Protein AF-V5H846-F1 (afdb_monomer_lite)

pLDDT: mean 73.78, std 20.47, range [33.62, 94.44]

Structure (mmCIF, N/CA/C/O backbone):
data_AF-V5H846-F1
#
_entry.id   AF-V5H846-F1
#
loop_
_atom_site.group_PDB
_atom_site.id
_atom_site.type_symbol
_atom_site.label_atom_id
_atom_site.label_alt_id
_atom_site.label_comp_id
_atom_site.label_asym_id
_atom_site.label_entity_id
_atom_site.label_seq_id
_atom_site.pdbx_PDB_ins_code
_atom_site.Cartn_x
_atom_site.Cartn_y
_atom_site.Cartn_z
_atom_site.occupancy
_atom_site.B_iso_or_equiv
_atom_site.auth_seq_id
_atom_site.auth_comp_id
_atom_site.auth_asym_id
_atom_site.auth_atom_id
_atom_site.pdbx_PDB_model_num
ATOM 1 N N . MET A 1 1 ? -0.314 26.819 39.425 1.00 40.81 1 MET A N 1
ATOM 2 C CA . MET A 1 1 ? -0.366 27.589 38.158 1.00 40.81 1 MET A CA 1
ATOM 3 C C . MET A 1 1 ? 0.729 26.997 37.285 1.00 40.81 1 MET A C 1
ATOM 5 O O . MET A 1 1 ? 1.862 27.081 37.713 1.00 40.81 1 MET A O 1
ATOM 9 N N . LEU A 1 2 ? 0.541 26.235 36.210 1.00 33.81 2 LEU A N 1
ATOM 10 C CA . LEU A 1 2 ? -0.411 26.096 35.093 1.00 33.81 2 LEU A CA 1
ATOM 11 C C . LEU A 1 2 ? -0.558 24.563 34.840 1.00 33.81 2 LEU A C 1
ATOM 13 O O . LEU A 1 2 ? 0.385 23.844 35.134 1.00 33.81 2 LEU A O 1
ATOM 17 N N . THR A 1 3 ? -1.622 23.918 34.354 1.00 35.66 3 THR A N 1
ATOM 18 C CA . THR A 1 3 ? -2.741 24.289 33.479 1.00 35.66 3 THR A CA 1
ATOM 19 C C . THR A 1 3 ? -3.848 23.233 33.669 1.00 35.66 3 THR A C 1
ATOM 21 O O . THR A 1 3 ? -3.786 22.129 33.134 1.00 35.66 3 THR A O 1
ATOM 24 N N . HIS A 1 4 ? -4.897 23.579 34.414 1.00 44.62 4 HIS A N 1
ATOM 25 C CA . HIS A 1 4 ? -6.220 22.972 34.268 1.00 44.62 4 HIS A CA 1
ATOM 26 C C . HIS A 1 4 ? -6.956 23.777 33.193 1.00 44.62 4 HIS A C 1
ATOM 28 O O . HIS A 1 4 ? -7.561 24.788 33.519 1.00 44.62 4 HIS A O 1
ATOM 34 N N . CYS A 1 5 ? -6.894 23.363 31.925 1.00 45.72 5 CYS A N 1
ATOM 35 C CA . CYS A 1 5 ? -7.795 23.872 30.885 1.00 45.72 5 CYS A CA 1
ATOM 36 C C . CYS A 1 5 ? -8.051 22.788 29.821 1.00 45.72 5 CYS A C 1
ATOM 38 O O . CYS A 1 5 ? -7.181 22.478 29.016 1.00 45.72 5 CYS A O 1
ATOM 40 N N . CYS A 1 6 ? -9.288 22.272 29.819 1.00 42.25 6 CYS A N 1
ATOM 41 C CA . CYS A 1 6 ? -9.947 21.391 28.835 1.00 42.25 6 CYS A CA 1
ATOM 42 C C . CYS A 1 6 ? -9.756 19.854 28.922 1.00 42.25 6 CYS A C 1
ATOM 44 O O . CYS A 1 6 ? -9.167 19.257 28.022 1.00 42.25 6 CYS A O 1
ATOM 46 N N . PRO A 1 7 ? -10.423 19.152 29.865 1.00 47.50 7 PRO A N 1
ATOM 47 C CA . PRO A 1 7 ? -10.574 17.693 29.802 1.00 47.50 7 PRO A CA 1
ATOM 48 C C . PRO A 1 7 ? -11.701 17.203 28.863 1.00 47.50 7 PRO A C 1
ATOM 50 O O . PRO A 1 7 ? -11.921 15.999 28.766 1.00 47.50 7 PRO A O 1
ATOM 53 N N . GLY A 1 8 ? -12.422 18.099 28.170 1.00 45.09 8 GLY A N 1
ATOM 54 C CA . GLY A 1 8 ? -13.684 17.750 27.494 1.00 45.09 8 GLY A CA 1
ATOM 55 C C . GLY A 1 8 ? -13.794 18.012 25.987 1.00 45.09 8 GLY A C 1
ATOM 56 O O . GLY A 1 8 ? -14.746 17.528 25.387 1.00 45.09 8 GLY A O 1
ATOM 57 N N . ARG A 1 9 ? -12.870 18.754 25.352 1.00 41.72 9 ARG A N 1
ATOM 58 C CA . ARG A 1 9 ? -13.034 19.168 23.935 1.00 41.72 9 ARG A CA 1
ATOM 59 C C . ARG A 1 9 ? -11.918 18.779 22.962 1.00 41.72 9 ARG A C 1
ATOM 61 O O . ARG A 1 9 ? -12.182 18.738 21.769 1.00 41.72 9 ARG A O 1
ATOM 68 N N . CYS A 1 10 ? -10.735 18.396 23.448 1.00 43.34 10 CYS A N 1
ATOM 69 C CA . CYS A 1 10 ? -9.621 17.948 22.593 1.00 43.34 10 CYS A CA 1
ATOM 70 C C . CYS A 1 10 ? -9.186 16.502 22.860 1.00 43.34 10 CYS A C 1
ATOM 72 O O . CYS A 1 10 ? -8.134 16.069 22.399 1.00 43.34 10 CYS A O 1
ATOM 74 N N . LYS A 1 11 ? -9.987 15.717 23.590 1.00 45.03 11 LYS A N 1
ATOM 75 C CA . LYS A 1 11 ? -9.758 14.275 23.694 1.00 45.03 11 LYS A CA 1
ATOM 76 C C . LYS A 1 11 ? -10.458 13.622 22.508 1.00 45.03 11 LYS A C 1
ATOM 78 O O . LYS A 1 11 ? -11.582 13.139 22.633 1.00 45.03 11 LYS A O 1
ATOM 83 N N . MET A 1 12 ? -9.819 13.649 21.335 1.00 51.28 12 MET A N 1
ATOM 84 C CA . MET A 1 12 ? -10.207 12.745 20.254 1.00 51.28 12 MET A CA 1
ATOM 85 C C . MET A 1 12 ? -10.105 11.336 20.832 1.00 51.28 12 MET A C 1
ATOM 87 O O . MET A 1 12 ? -9.017 10.804 21.047 1.00 51.28 12 MET A O 1
ATOM 91 N N . THR A 1 13 ? -11.246 10.759 21.202 1.00 67.31 13 THR A N 1
ATOM 92 C CA . THR A 1 13 ? -11.259 9.385 21.688 1.00 67.31 13 THR A CA 1
ATOM 93 C C . THR A 1 13 ? -10.717 8.500 20.567 1.00 67.31 13 THR A C 1
ATOM 95 O O . THR A 1 13 ? -10.986 8.753 19.391 1.00 67.31 13 THR A O 1
ATOM 98 N N . VAL A 1 14 ? -9.962 7.453 20.910 1.00 68.00 14 VAL A N 1
ATOM 99 C CA . VAL A 1 14 ? -9.397 6.481 19.947 1.00 68.00 14 VAL A CA 1
ATOM 100 C C . VAL A 1 14 ? -10.471 5.968 18.969 1.00 68.00 14 VAL A C 1
ATOM 102 O O . VAL A 1 14 ? -10.200 5.671 17.808 1.00 68.00 14 VAL A O 1
ATOM 105 N N . ARG A 1 15 ? -11.731 5.957 19.412 1.00 73.50 15 ARG A N 1
ATOM 106 C CA . ARG A 1 15 ? -12.922 5.659 18.614 1.00 73.50 15 ARG A CA 1
ATOM 107 C C . ARG A 1 15 ? -13.239 6.694 17.526 1.00 73.50 15 ARG A C 1
ATOM 109 O O . ARG A 1 15 ? -13.568 6.313 16.410 1.00 73.50 15 ARG A O 1
ATOM 116 N N . THR A 1 16 ? -13.166 7.989 17.822 1.00 78.06 16 THR A N 1
ATOM 117 C CA . THR A 1 16 ? -13.359 9.045 16.813 1.00 78.06 16 THR A CA 1
ATOM 118 C C . THR A 1 16 ? -12.192 9.059 15.828 1.00 78.06 16 THR A C 1
ATOM 120 O O . THR A 1 16 ? -12.417 9.109 14.622 1.00 78.06 16 THR A O 1
ATOM 123 N N . GLY A 1 17 ? -10.960 8.927 16.334 1.00 78.44 17 GLY A N 1
ATOM 124 C CA . GLY A 1 17 ? -9.755 8.870 15.503 1.00 78.44 17 GLY A CA 1
ATOM 125 C C . GLY A 1 17 ? -9.771 7.694 14.525 1.00 78.44 17 GLY A C 1
ATOM 126 O O . GLY A 1 17 ? -9.545 7.888 13.337 1.00 78.44 17 GLY A O 1
ATOM 127 N N . SER A 1 18 ? -10.130 6.492 14.988 1.00 79.75 18 SER A N 1
ATOM 128 C CA . SER A 1 18 ? -10.222 5.297 14.132 1.00 79.75 18 SER A CA 1
ATOM 129 C C . SER A 1 18 ? -11.298 5.396 13.049 1.00 79.75 18 SER A C 1
ATOM 131 O O . SER A 1 18 ? -11.072 4.914 11.943 1.00 79.75 18 SER A O 1
ATOM 133 N N . ARG A 1 19 ? -12.435 6.057 13.310 1.00 84.88 19 ARG A N 1
ATOM 134 C CA . ARG A 1 19 ? -13.466 6.309 12.285 1.00 84.88 19 ARG A CA 1
ATOM 135 C C . ARG A 1 19 ? -12.954 7.216 11.170 1.00 84.88 19 ARG A C 1
ATOM 137 O O . ARG A 1 19 ? -13.107 6.877 10.002 1.00 84.88 19 ARG A O 1
ATOM 144 N N . VAL A 1 20 ? -12.314 8.331 11.527 1.00 87.25 20 VAL A N 1
ATOM 145 C CA . VAL A 1 20 ? -11.734 9.264 10.547 1.00 87.25 20 VAL A CA 1
ATOM 146 C C . VAL A 1 20 ? -10.619 8.582 9.753 1.00 87.25 20 VAL A C 1
ATOM 148 O O . VAL A 1 20 ? -10.629 8.625 8.525 1.00 87.25 20 VAL A O 1
ATOM 151 N N . LEU A 1 21 ? -9.712 7.872 10.436 1.00 85.06 21 LEU A N 1
ATOM 152 C CA . LEU A 1 21 ? -8.646 7.098 9.794 1.00 85.06 21 LEU A CA 1
ATOM 153 C C . LEU A 1 21 ? -9.198 6.046 8.825 1.00 85.06 21 LEU A C 1
ATOM 155 O O . LEU A 1 21 ? -8.626 5.837 7.761 1.00 85.06 21 LEU A O 1
ATOM 159 N N . SER A 1 22 ? -10.303 5.390 9.172 1.00 87.06 22 SER A N 1
ATOM 160 C CA . SER A 1 22 ? -10.930 4.373 8.329 1.00 87.06 22 SER A CA 1
ATOM 161 C C . SER A 1 22 ? -11.481 4.948 7.021 1.00 87.06 22 SER A C 1
ATOM 163 O O . SER A 1 22 ? -11.252 4.390 5.944 1.00 87.06 22 SER A O 1
ATOM 165 N N . VAL A 1 23 ? -12.137 6.108 7.093 1.00 90.06 23 VAL A N 1
ATOM 166 C CA . VAL A 1 23 ? -12.636 6.817 5.906 1.00 90.06 23 VAL A CA 1
ATOM 167 C C . VAL A 1 23 ? -11.473 7.305 5.042 1.00 90.06 23 VAL A C 1
ATOM 169 O O . VAL A 1 23 ? -11.451 7.020 3.846 1.00 90.06 23 VAL A O 1
ATOM 172 N N . LEU A 1 24 ? -10.469 7.954 5.643 1.00 88.12 24 LEU A N 1
ATOM 173 C CA . LEU A 1 24 ? -9.275 8.425 4.929 1.00 88.12 24 LEU A CA 1
ATOM 174 C C . LEU A 1 24 ? -8.550 7.280 4.219 1.00 88.12 24 LEU A C 1
ATOM 176 O O . LEU A 1 24 ? -8.219 7.386 3.043 1.00 88.12 24 LEU A O 1
ATOM 180 N N . ASN A 1 25 ? -8.359 6.156 4.908 1.00 87.81 25 ASN A N 1
ATOM 181 C CA . ASN A 1 25 ? -7.726 4.979 4.332 1.00 87.81 25 ASN A CA 1
ATOM 182 C C . ASN A 1 25 ? -8.519 4.431 3.133 1.00 87.81 25 ASN A C 1
ATOM 184 O O . ASN A 1 25 ? -7.925 4.047 2.132 1.00 87.81 25 ASN A O 1
ATOM 188 N N . THR A 1 26 ? -9.852 4.445 3.197 1.00 89.62 26 THR A N 1
ATOM 189 C CA . THR A 1 26 ? -10.702 4.010 2.078 1.00 89.62 26 THR A CA 1
ATOM 190 C C . THR A 1 26 ? -10.547 4.919 0.862 1.00 89.62 26 THR A C 1
ATOM 192 O O . THR A 1 26 ? -10.398 4.417 -0.248 1.00 89.62 26 THR A O 1
ATOM 195 N N . ILE A 1 27 ? -10.510 6.240 1.066 1.00 91.88 27 ILE A N 1
ATOM 196 C CA . ILE A 1 27 ? -10.273 7.215 -0.011 1.00 91.88 27 ILE A CA 1
ATOM 197 C C . ILE A 1 27 ? -8.922 6.951 -0.684 1.00 91.88 27 ILE A C 1
ATOM 199 O O . ILE A 1 27 ? -8.846 6.936 -1.911 1.00 91.88 27 ILE A O 1
ATOM 203 N N . VAL A 1 28 ? -7.877 6.678 0.103 1.00 89.94 28 VAL A N 1
ATOM 204 C CA . VAL A 1 28 ? -6.547 6.338 -0.425 1.00 89.94 28 VAL A CA 1
ATOM 205 C C . VAL A 1 28 ? -6.599 5.072 -1.286 1.00 89.94 28 VAL A C 1
ATOM 207 O O . VAL A 1 28 ? -6.113 5.095 -2.412 1.00 89.94 28 VAL A O 1
ATOM 210 N N . TYR A 1 29 ? -7.235 3.991 -0.820 1.00 90.62 29 TYR A N 1
ATOM 211 C CA . TYR A 1 29 ? -7.354 2.751 -1.602 1.00 90.62 29 TYR A CA 1
ATOM 212 C C . TYR A 1 29 ? -8.125 2.942 -2.915 1.00 90.62 29 TYR A C 1
ATOM 214 O O . TYR A 1 29 ? -7.696 2.435 -3.951 1.00 90.62 29 TYR A O 1
ATOM 222 N N . VAL A 1 30 ? -9.222 3.704 -2.895 1.00 93.69 30 VAL A N 1
ATOM 223 C CA . VAL A 1 30 ? -9.996 4.022 -4.107 1.00 93.69 30 VAL A CA 1
ATOM 224 C C . VAL A 1 30 ? -9.169 4.873 -5.074 1.00 93.69 30 VAL A C 1
ATOM 226 O O . VAL A 1 30 ? -9.157 4.597 -6.273 1.00 93.69 30 VAL A O 1
ATOM 229 N N . GLY A 1 31 ? -8.432 5.864 -4.566 1.00 91.00 31 GLY A N 1
ATOM 230 C CA . GLY A 1 31 ? -7.533 6.691 -5.372 1.00 91.00 31 GLY A CA 1
ATOM 231 C C . GLY A 1 31 ? -6.415 5.880 -6.033 1.00 91.00 31 GLY A C 1
ATOM 232 O O . GLY A 1 31 ? -6.161 6.038 -7.224 1.00 91.00 31 GLY A O 1
ATOM 233 N N . LEU A 1 32 ? -5.791 4.957 -5.296 1.00 91.81 32 LEU A N 1
ATOM 234 C CA . LEU A 1 32 ? -4.736 4.079 -5.817 1.00 91.81 32 LEU A CA 1
ATOM 235 C C . LEU A 1 32 ? -5.262 3.071 -6.846 1.00 91.81 32 LEU A C 1
ATOM 237 O O . LEU A 1 32 ? -4.584 2.782 -7.837 1.00 91.81 32 LEU A O 1
ATOM 241 N N . LEU A 1 33 ? -6.486 2.574 -6.657 1.00 93.75 33 LEU A N 1
ATOM 242 C CA . LEU A 1 33 ? -7.162 1.745 -7.650 1.00 93.75 33 LEU A CA 1
ATOM 243 C C . LEU A 1 33 ? -7.421 2.537 -8.938 1.00 93.75 33 LEU A C 1
ATOM 245 O O . LEU A 1 33 ? -7.056 2.074 -10.017 1.00 93.75 33 LEU A O 1
ATOM 249 N N . ALA A 1 34 ? -7.988 3.741 -8.828 1.00 93.06 34 ALA A N 1
ATOM 250 C CA . ALA A 1 34 ? -8.244 4.612 -9.973 1.00 93.06 34 ALA A CA 1
ATOM 251 C C . ALA A 1 34 ? -6.950 4.959 -10.725 1.00 93.06 34 ALA A C 1
ATOM 253 O O . ALA A 1 34 ? -6.910 4.866 -11.949 1.00 93.06 34 ALA A O 1
ATOM 254 N N . TRP A 1 35 ? -5.871 5.268 -9.999 1.00 92.81 35 TRP A N 1
ATOM 255 C CA . TRP A 1 35 ? -4.544 5.495 -10.574 1.00 92.81 35 TRP A CA 1
ATOM 256 C C . TRP A 1 35 ? -4.028 4.277 -11.350 1.00 92.81 35 TRP A C 1
ATOM 258 O O . TRP A 1 35 ? -3.521 4.409 -12.462 1.00 92.81 35 TRP A O 1
ATOM 268 N N . SER A 1 36 ? -4.191 3.078 -10.790 1.00 92.12 36 SER A N 1
ATOM 269 C CA . SER A 1 36 ? -3.731 1.840 -11.429 1.00 92.12 36 SER A CA 1
ATOM 270 C C . SER A 1 36 ? -4.517 1.527 -12.703 1.00 92.12 36 SER A C 1
ATOM 272 O O . SER A 1 36 ? -3.928 1.143 -13.712 1.00 92.12 36 SER A O 1
ATOM 274 N N . VAL A 1 37 ? -5.835 1.752 -12.689 1.00 92.94 37 VAL A N 1
ATOM 275 C CA . VAL A 1 37 ? -6.698 1.615 -13.874 1.00 92.94 37 VAL A CA 1
ATOM 276 C C . VAL A 1 37 ? -6.349 2.664 -14.932 1.00 92.94 37 VAL A C 1
ATOM 278 O O . VAL A 1 37 ? -6.258 2.332 -16.112 1.00 92.94 37 VAL A O 1
ATOM 281 N N . TYR A 1 38 ? -6.094 3.908 -14.527 1.00 91.44 38 TYR A N 1
ATOM 282 C CA . TYR A 1 38 ? -5.655 4.964 -15.438 1.00 91.44 38 TYR A CA 1
ATOM 283 C C . TYR A 1 38 ? -4.320 4.617 -16.116 1.00 91.44 38 TYR A C 1
ATOM 285 O O . TYR A 1 38 ? -4.199 4.740 -17.333 1.00 91.44 38 TYR A O 1
ATOM 293 N N . GLY A 1 39 ? -3.346 4.092 -15.364 1.00 87.75 39 GLY A N 1
ATOM 294 C CA . GLY A 1 39 ? -2.076 3.611 -15.920 1.00 87.75 39 GLY A CA 1
ATOM 295 C C . GLY A 1 39 ? -2.252 2.465 -16.924 1.00 87.75 39 GLY A C 1
ATOM 296 O O . GLY A 1 39 ? -1.599 2.445 -17.965 1.00 87.75 39 GLY A O 1
ATOM 297 N N . LEU A 1 40 ? -3.186 1.549 -16.659 1.00 89.44 40 LEU A N 1
ATOM 298 C CA . LEU A 1 40 ? -3.569 0.470 -17.577 1.00 89.44 40 LEU A CA 1
ATOM 299 C C . LEU A 1 40 ? -4.128 0.988 -18.907 1.00 89.44 40 LEU A C 1
ATOM 301 O O . LEU A 1 40 ? -3.756 0.478 -19.964 1.00 89.44 40 LEU A O 1
ATOM 305 N N . ILE A 1 41 ? -5.005 1.994 -18.856 1.00 88.25 41 ILE A N 1
ATOM 306 C CA . ILE A 1 41 ? -5.558 2.650 -20.049 1.00 88.25 41 ILE A CA 1
ATOM 307 C C . ILE A 1 41 ? -4.426 3.324 -20.829 1.00 88.25 41 ILE A C 1
ATOM 309 O O . ILE A 1 41 ? -4.262 3.067 -22.019 1.00 88.25 41 ILE A O 1
ATOM 313 N N . LEU A 1 42 ? -3.571 4.084 -20.137 1.00 85.31 42 LEU A N 1
ATOM 314 C CA . LEU A 1 42 ? -2.451 4.787 -20.755 1.00 85.31 42 LEU A CA 1
ATOM 315 C C . LEU A 1 42 ? -1.492 3.831 -21.478 1.00 85.31 42 LEU A C 1
ATOM 317 O O . LEU A 1 42 ? -1.120 4.087 -22.617 1.00 85.31 42 LEU A O 1
ATOM 321 N N . ILE A 1 43 ? -1.119 2.707 -20.858 1.00 81.19 43 ILE A N 1
ATOM 322 C CA . ILE A 1 43 ? -0.232 1.701 -21.469 1.00 81.19 43 ILE A CA 1
ATOM 323 C C . ILE A 1 43 ? -0.870 1.050 -22.695 1.00 81.19 43 ILE A C 1
ATOM 325 O O . ILE A 1 43 ? -0.163 0.718 -23.646 1.00 81.19 43 ILE A O 1
ATOM 329 N N . LYS A 1 44 ? -2.191 0.856 -22.680 1.00 79.94 44 LYS A N 1
ATOM 330 C CA . LYS A 1 44 ? -2.930 0.274 -23.803 1.00 79.94 44 LYS A CA 1
ATOM 331 C C . LYS A 1 44 ? -3.024 1.238 -24.990 1.00 79.94 44 LYS A C 1
ATOM 333 O O . LYS A 1 44 ? -2.962 0.782 -26.130 1.00 79.94 44 LYS A O 1
ATOM 338 N N . ASP A 1 45 ? -3.120 2.539 -24.728 1.00 77.19 45 ASP A N 1
ATOM 339 C CA . ASP A 1 45 ? -3.247 3.575 -25.760 1.00 77.19 45 ASP A CA 1
ATOM 340 C C . ASP A 1 45 ? -1.892 4.088 -26.280 1.00 77.19 45 ASP A C 1
ATOM 342 O O . ASP A 1 45 ? -1.787 4.510 -27.434 1.00 77.19 45 ASP A O 1
ATOM 346 N N . LEU A 1 46 ? -0.823 3.980 -25.485 1.00 69.62 46 LEU A N 1
ATOM 347 C CA . LEU A 1 46 ? 0.541 4.363 -25.866 1.00 69.62 46 LEU A CA 1
ATOM 348 C C . LEU A 1 46 ? 1.037 3.749 -27.199 1.00 69.62 46 LEU A C 1
ATOM 350 O O . LEU A 1 46 ? 1.563 4.500 -28.027 1.00 69.62 46 LEU A O 1
ATOM 354 N N . PRO A 1 47 ? 0.861 2.439 -27.486 1.00 63.91 47 PRO A N 1
ATOM 355 C CA . PRO A 1 47 ? 1.291 1.854 -28.759 1.00 63.91 47 PRO A CA 1
ATOM 356 C C . PRO A 1 47 ? 0.500 2.363 -29.975 1.00 63.91 47 PRO A C 1
ATOM 358 O O . PRO A 1 47 ? 1.002 2.277 -31.096 1.00 63.91 47 PRO A O 1
ATOM 361 N N . ASN A 1 48 ? -0.700 2.925 -29.787 1.00 60.59 48 ASN A N 1
ATOM 362 C CA . ASN A 1 48 ? -1.476 3.504 -30.887 1.00 60.59 48 ASN A CA 1
ATOM 363 C C . ASN A 1 48 ? -0.930 4.873 -31.328 1.00 60.59 48 ASN A C 1
ATOM 365 O O . ASN A 1 48 ? -1.077 5.228 -32.497 1.00 60.59 48 ASN A O 1
ATOM 369 N N . HIS A 1 49 ? -0.252 5.603 -30.434 1.00 54.72 49 HIS A N 1
ATOM 370 C CA . HIS A 1 49 ? 0.352 6.911 -30.722 1.00 54.72 49 HIS A CA 1
ATOM 371 C C . HIS A 1 49 ? 1.826 6.842 -31.156 1.00 54.72 49 HIS A C 1
ATOM 373 O O . HIS A 1 49 ? 2.298 7.740 -31.847 1.00 54.72 49 HIS A O 1
ATOM 379 N N . LEU A 1 50 ? 2.549 5.775 -30.803 1.00 55.94 50 LEU A N 1
ATOM 380 C CA . LEU A 1 50 ? 3.990 5.609 -31.059 1.00 55.94 50 LEU A CA 1
ATOM 381 C C . LEU A 1 50 ? 4.315 4.696 -32.255 1.00 55.94 50 LEU A C 1
ATOM 383 O O . LEU A 1 50 ? 5.379 4.083 -32.305 1.00 55.94 50 LEU A O 1
ATOM 387 N N . LYS A 1 51 ? 3.442 4.636 -33.271 1.00 53.81 51 LYS A N 1
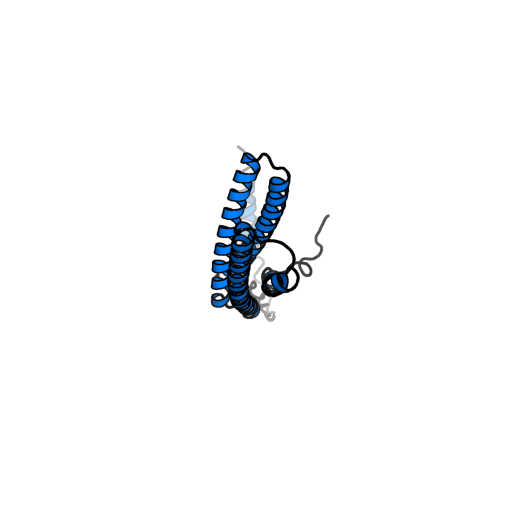ATOM 388 C CA . LYS A 1 51 ? 3.645 3.849 -34.511 1.00 53.81 51 LYS A CA 1
AT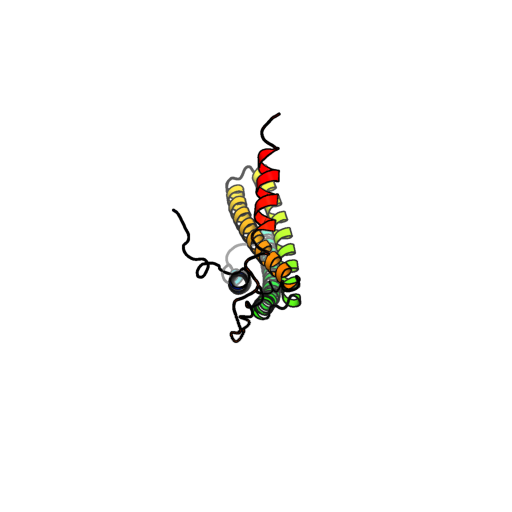OM 389 C C . LYS A 1 51 ? 4.877 4.240 -35.356 1.00 53.81 51 LYS A C 1
ATOM 391 O O . LYS A 1 51 ? 5.078 3.689 -36.433 1.00 53.81 51 LYS A O 1
ATOM 396 N N . THR A 1 52 ? 5.728 5.138 -34.874 1.00 54.56 52 THR A N 1
ATOM 397 C CA . THR A 1 52 ? 6.933 5.624 -35.549 1.00 54.56 52 THR A CA 1
ATOM 398 C C . THR A 1 52 ? 8.138 5.607 -34.609 1.00 54.56 52 THR A C 1
ATOM 400 O O . THR A 1 52 ? 8.601 6.656 -34.189 1.00 54.56 52 THR A O 1
ATOM 403 N N . HIS A 1 53 ? 8.636 4.421 -34.257 1.00 50.78 53 HIS A N 1
ATOM 404 C CA . HIS A 1 53 ? 10.065 4.077 -34.337 1.00 50.78 53 HIS A CA 1
ATOM 405 C C . HIS A 1 53 ? 10.320 2.676 -33.765 1.00 50.78 53 HIS A C 1
ATOM 407 O O . HIS A 1 53 ? 10.180 2.426 -32.575 1.00 50.78 53 HIS A O 1
ATOM 413 N N . THR A 1 54 ? 10.678 1.772 -34.677 1.00 52.34 54 THR A N 1
ATOM 414 C CA . THR A 1 54 ? 11.720 0.745 -34.528 1.00 52.34 54 THR A CA 1
ATOM 415 C C . THR A 1 54 ? 11.869 0.118 -33.136 1.00 52.34 54 THR A C 1
ATOM 417 O O . THR A 1 54 ? 12.626 0.575 -32.283 1.00 52.34 54 THR A O 1
ATOM 420 N N . GLY A 1 55 ? 11.156 -0.996 -32.948 1.00 58.31 55 GLY A N 1
ATOM 421 C CA . GLY A 1 55 ? 11.179 -1.810 -31.742 1.00 58.31 55 GLY A CA 1
ATOM 422 C C . GLY A 1 55 ? 12.527 -2.474 -31.473 1.00 58.31 55 GLY A C 1
ATOM 423 O O . GLY A 1 55 ? 13.029 -3.267 -32.269 1.00 58.31 55 GLY A O 1
ATOM 424 N N . SER A 1 56 ? 13.054 -2.222 -30.278 1.00 65.56 56 SER A N 1
ATOM 425 C CA . SER A 1 56 ? 13.920 -3.180 -29.598 1.00 65.56 56 SER A CA 1
ATOM 426 C C . SER A 1 56 ? 13.036 -4.195 -28.863 1.00 65.56 56 SER A C 1
ATOM 428 O O . SER A 1 56 ? 12.048 -3.828 -28.22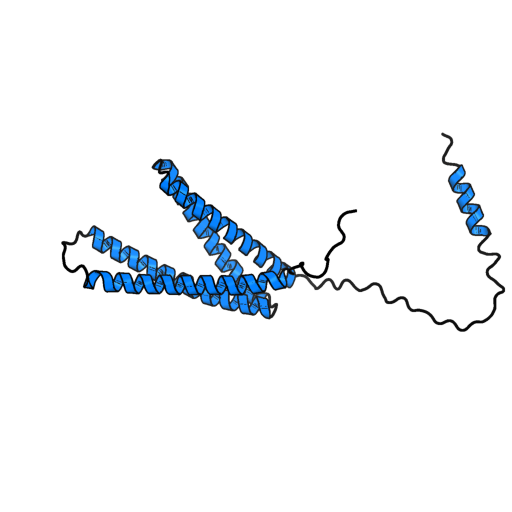2 1.00 65.56 56 SER A O 1
ATOM 430 N N . SER A 1 57 ? 13.381 -5.484 -28.931 1.00 69.69 57 SER A N 1
ATOM 431 C CA . SER A 1 57 ? 12.711 -6.553 -28.166 1.00 69.69 57 SER A CA 1
ATOM 432 C C . SER A 1 57 ? 12.628 -6.233 -26.666 1.00 69.69 57 SER A C 1
ATOM 434 O O . SER A 1 57 ? 11.657 -6.601 -26.002 1.00 69.69 57 SER A O 1
ATOM 436 N N . LEU A 1 58 ? 13.606 -5.472 -26.162 1.00 73.25 58 LEU A N 1
ATOM 437 C CA . LEU A 1 58 ? 13.667 -4.951 -24.802 1.00 73.25 58 LEU A CA 1
ATOM 438 C C . LEU A 1 58 ? 12.483 -4.034 -24.463 1.00 73.25 58 LEU A C 1
ATOM 440 O O . LEU A 1 58 ? 11.853 -4.232 -23.430 1.00 73.25 58 LEU A O 1
ATOM 444 N N . GLN A 1 59 ? 12.132 -3.068 -25.318 1.00 75.56 59 GLN A N 1
ATOM 445 C CA . GLN A 1 59 ? 10.999 -2.170 -25.058 1.00 75.56 59 GLN A CA 1
ATOM 446 C C . GLN A 1 59 ? 9.667 -2.920 -25.037 1.00 75.56 59 GLN A C 1
ATOM 448 O O . GLN A 1 59 ? 8.836 -2.678 -24.166 1.00 75.56 59 GLN A O 1
ATOM 453 N N . HIS A 1 60 ? 9.480 -3.880 -25.944 1.00 74.50 60 HIS A N 1
ATOM 454 C CA . HIS A 1 60 ? 8.279 -4.712 -25.952 1.00 74.50 60 HIS A CA 1
ATOM 455 C C . HIS A 1 60 ? 8.187 -5.590 -24.690 1.00 74.50 60 HIS A C 1
ATOM 457 O O . HIS A 1 60 ? 7.120 -5.712 -24.085 1.00 74.50 60 HIS A O 1
ATOM 463 N N . ALA A 1 61 ? 9.307 -6.177 -24.254 1.00 79.62 61 ALA A N 1
ATOM 464 C CA . ALA A 1 61 ? 9.373 -6.952 -23.017 1.00 79.62 61 ALA A CA 1
ATOM 465 C C . ALA A 1 61 ? 9.105 -6.082 -21.776 1.00 79.62 61 ALA A C 1
ATOM 467 O O . ALA A 1 61 ? 8.317 -6.475 -20.916 1.00 79.62 61 ALA A O 1
ATOM 468 N N . LEU A 1 62 ? 9.688 -4.881 -21.716 1.00 82.12 62 LEU A N 1
ATOM 469 C CA . LEU A 1 62 ? 9.460 -3.916 -20.643 1.00 82.12 62 LEU A CA 1
ATOM 470 C C . LEU A 1 62 ? 7.995 -3.483 -20.587 1.00 82.12 62 LEU A C 1
ATOM 472 O O . LEU A 1 62 ? 7.393 -3.551 -19.523 1.00 82.12 62 LEU A O 1
ATOM 476 N N . MET A 1 63 ? 7.382 -3.108 -21.711 1.00 79.62 63 MET A N 1
ATOM 477 C CA . MET A 1 63 ? 5.967 -2.713 -21.751 1.00 79.62 63 MET A CA 1
ATOM 478 C C . MET A 1 63 ? 5.039 -3.832 -21.268 1.00 79.62 63 MET A C 1
ATOM 480 O O . MET A 1 63 ? 4.093 -3.576 -20.522 1.00 79.62 63 MET A O 1
ATOM 484 N N . LYS A 1 64 ? 5.338 -5.087 -21.623 1.00 81.88 64 LYS A N 1
ATOM 485 C CA . LYS A 1 64 ? 4.604 -6.254 -21.117 1.00 81.88 64 LYS A CA 1
ATOM 486 C C . LYS A 1 64 ? 4.791 -6.440 -19.606 1.00 81.88 64 LYS A C 1
ATOM 488 O O . LYS A 1 64 ? 3.825 -6.765 -18.916 1.00 81.88 64 LYS A O 1
ATOM 493 N N . ALA A 1 65 ? 5.999 -6.209 -19.088 1.00 84.25 65 ALA A N 1
ATOM 494 C CA . ALA A 1 65 ? 6.280 -6.253 -17.654 1.00 84.25 65 ALA A CA 1
ATOM 495 C C . ALA A 1 65 ? 5.534 -5.144 -16.890 1.00 84.25 65 ALA A C 1
ATOM 497 O O . ALA A 1 65 ? 4.882 -5.430 -15.888 1.00 84.25 65 ALA A O 1
ATOM 498 N N . TRP A 1 66 ? 5.544 -3.909 -17.402 1.00 85.12 66 TRP A N 1
ATOM 499 C CA . TRP A 1 66 ? 4.783 -2.787 -16.843 1.00 85.12 66 TRP A CA 1
ATOM 500 C C . TRP A 1 66 ? 3.282 -3.067 -16.845 1.00 85.12 66 TRP A C 1
ATOM 502 O O . TRP A 1 66 ? 2.628 -2.876 -15.825 1.00 85.12 66 TRP A O 1
ATOM 512 N N . TYR A 1 67 ? 2.733 -3.594 -17.941 1.00 86.00 67 TYR A N 1
ATOM 513 C CA . TYR A 1 67 ? 1.331 -4.007 -17.986 1.00 86.00 67 TYR A CA 1
ATOM 514 C C . TYR A 1 67 ? 1.005 -5.023 -16.879 1.00 86.00 67 TYR A C 1
ATOM 516 O O . TYR A 1 67 ? 0.061 -4.822 -16.116 1.00 86.00 67 TYR A O 1
ATOM 524 N N . GLY A 1 68 ? 1.820 -6.074 -16.732 1.00 86.94 68 GLY A N 1
ATOM 525 C CA . GLY A 1 68 ? 1.662 -7.062 -15.659 1.00 86.94 68 GLY A CA 1
ATOM 526 C C . GLY A 1 68 ? 1.732 -6.447 -14.254 1.00 86.94 68 GLY A C 1
ATOM 527 O O . GLY A 1 68 ? 0.937 -6.803 -13.380 1.00 86.94 68 GLY A O 1
ATOM 528 N N . LEU A 1 69 ? 2.620 -5.471 -14.047 1.00 88.44 69 LEU A N 1
ATOM 529 C CA . LEU A 1 69 ? 2.724 -4.714 -12.798 1.00 88.44 69 LEU A CA 1
ATOM 530 C C . LEU A 1 69 ? 1.428 -3.942 -12.501 1.00 88.44 69 LEU A C 1
ATOM 532 O O . LEU A 1 69 ? 0.873 -4.071 -11.415 1.00 88.44 69 LEU A O 1
ATOM 536 N N . TYR A 1 70 ? 0.895 -3.179 -13.458 1.00 89.75 70 TYR A N 1
ATOM 537 C CA . TYR A 1 70 ? -0.337 -2.417 -13.231 1.00 89.75 70 TYR A CA 1
ATOM 538 C C . TYR A 1 70 ? -1.562 -3.315 -13.017 1.00 89.75 70 TYR A C 1
ATOM 540 O O . TYR A 1 70 ? -2.405 -2.988 -12.181 1.00 89.75 70 TYR A O 1
ATOM 548 N N . VAL A 1 71 ? -1.651 -4.461 -13.704 1.00 92.31 71 VAL A N 1
ATOM 549 C CA . VAL A 1 71 ? -2.716 -5.453 -13.462 1.00 92.31 71 VAL A CA 1
ATOM 550 C C . VAL A 1 71 ? -2.646 -5.988 -12.033 1.00 92.31 71 VAL A C 1
ATOM 552 O O . VAL A 1 71 ? -3.654 -5.996 -11.328 1.00 92.31 71 VAL A O 1
ATOM 555 N N . THR A 1 72 ? -1.464 -6.411 -11.583 1.00 91.81 72 THR A N 1
ATOM 556 C CA . THR A 1 72 ? -1.296 -6.950 -10.223 1.00 91.81 72 THR A CA 1
ATOM 557 C C . THR A 1 72 ? -1.567 -5.890 -9.154 1.00 91.81 72 THR A C 1
ATOM 559 O O . THR A 1 72 ? -2.286 -6.170 -8.194 1.00 91.81 72 THR A O 1
ATOM 562 N N . LEU A 1 73 ? -1.106 -4.652 -9.355 1.00 90.50 73 LEU A N 1
ATOM 563 C CA . LEU A 1 73 ? -1.431 -3.519 -8.487 1.00 90.50 73 LEU A CA 1
ATOM 564 C C . LEU A 1 73 ? -2.939 -3.256 -8.433 1.00 90.50 73 LEU A C 1
ATOM 566 O O . LEU A 1 73 ? -3.489 -3.145 -7.340 1.00 90.50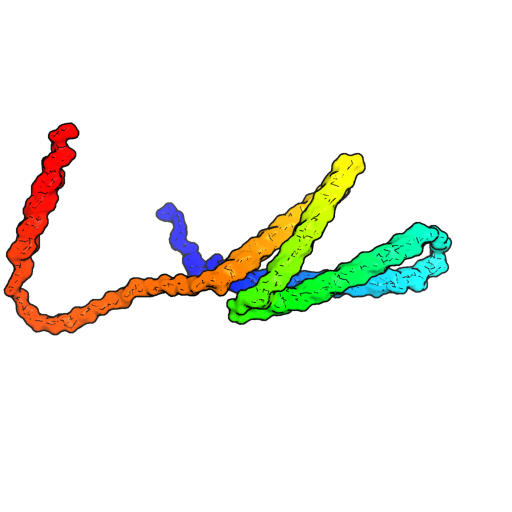 73 LEU A O 1
ATOM 570 N N . ALA A 1 74 ? -3.636 -3.222 -9.572 1.00 92.31 74 ALA A N 1
ATOM 571 C CA . ALA A 1 74 ? -5.084 -3.015 -9.604 1.00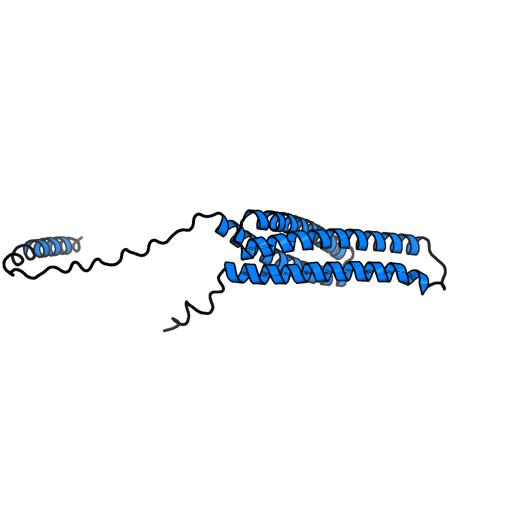 92.31 74 ALA A CA 1
ATOM 572 C C . ALA A 1 74 ? -5.838 -4.081 -8.788 1.00 92.31 74 ALA A C 1
ATOM 574 O O . ALA A 1 74 ? -6.740 -3.742 -8.022 1.00 92.31 74 ALA A O 1
ATOM 575 N N . VAL A 1 75 ? -5.432 -5.352 -8.882 1.00 94.44 75 VAL A N 1
ATOM 576 C CA . VAL A 1 75 ? -6.013 -6.442 -8.079 1.00 94.44 75 VAL A CA 1
ATOM 577 C C . VAL A 1 75 ? -5.754 -6.227 -6.585 1.00 94.44 75 VAL A C 1
ATOM 579 O O . VAL A 1 75 ? -6.685 -6.316 -5.782 1.00 94.44 75 VAL A O 1
ATOM 582 N N . ILE A 1 76 ? -4.519 -5.895 -6.199 1.00 92.50 76 ILE A N 1
ATOM 583 C CA . ILE A 1 76 ? -4.154 -5.632 -4.798 1.00 92.50 76 ILE A CA 1
ATOM 584 C C . ILE A 1 76 ? -4.969 -4.458 -4.236 1.00 92.50 76 ILE A C 1
ATOM 586 O O . ILE A 1 76 ? -5.524 -4.562 -3.140 1.00 92.50 76 ILE A O 1
ATOM 590 N N . TRP A 1 77 ? -5.098 -3.359 -4.983 1.00 93.69 77 TRP A N 1
ATOM 591 C CA . TRP A 1 77 ? -5.871 -2.193 -4.552 1.00 93.69 77 TRP A CA 1
ATOM 592 C C . TRP A 1 77 ? -7.376 -2.467 -4.509 1.00 93.69 77 TRP A C 1
ATOM 594 O O . TRP A 1 77 ? -8.049 -1.965 -3.609 1.00 93.69 77 TRP A O 1
ATOM 604 N N . ALA A 1 78 ? -7.909 -3.306 -5.402 1.00 94.25 78 ALA A N 1
ATOM 605 C CA . ALA A 1 78 ? -9.307 -3.736 -5.367 1.00 94.25 78 ALA A CA 1
ATOM 606 C C . ALA A 1 78 ? -9.617 -4.566 -4.111 1.00 94.25 78 ALA A C 1
ATOM 608 O O . ALA A 1 78 ? -10.594 -4.292 -3.409 1.00 94.25 78 ALA A O 1
ATOM 609 N N . ILE A 1 79 ? -8.747 -5.521 -3.764 1.00 94.06 79 ILE A N 1
ATOM 610 C CA . ILE A 1 79 ? -8.839 -6.263 -2.497 1.00 94.06 79 ILE A CA 1
ATOM 611 C C . ILE A 1 79 ? -8.742 -5.286 -1.318 1.00 94.06 79 ILE A C 1
ATOM 613 O O . ILE A 1 79 ? -9.548 -5.348 -0.389 1.00 94.06 79 ILE A O 1
ATOM 617 N N . GLY A 1 80 ? -7.815 -4.328 -1.386 1.00 91.56 80 GLY A N 1
ATOM 618 C CA . GLY A 1 80 ? -7.673 -3.268 -0.392 1.00 91.56 80 GLY A CA 1
ATOM 619 C C . GLY A 1 80 ? -8.943 -2.440 -0.195 1.00 91.56 80 GLY A C 1
ATOM 620 O O . GLY A 1 80 ? -9.307 -2.162 0.946 1.00 91.56 80 GLY A O 1
ATOM 621 N N . CYS A 1 81 ? -9.674 -2.125 -1.267 1.00 93.25 81 CYS A N 1
ATOM 622 C CA . CYS A 1 81 ? -10.967 -1.445 -1.190 1.00 93.25 81 CYS A CA 1
ATOM 623 C C . CYS A 1 81 ? -11.999 -2.281 -0.420 1.00 93.25 81 CYS A C 1
ATOM 625 O O . CYS A 1 81 ? -12.610 -1.772 0.519 1.00 93.25 81 CYS A O 1
ATOM 627 N N . LEU A 1 82 ? -12.158 -3.567 -0.753 1.00 93.25 82 LEU A N 1
ATOM 628 C CA . LEU A 1 82 ? -13.106 -4.467 -0.075 1.00 93.25 82 LEU A CA 1
ATOM 629 C C . LEU A 1 82 ? -12.802 -4.594 1.424 1.00 93.25 82 LEU A C 1
ATOM 631 O O . LEU A 1 82 ? -13.686 -4.498 2.284 1.00 93.25 82 LEU A O 1
ATOM 635 N N . VAL A 1 83 ? -11.523 -4.765 1.746 1.00 93.19 83 VAL A N 1
ATOM 636 C CA . VAL A 1 83 ? -11.046 -4.884 3.120 1.00 93.19 83 VAL A CA 1
ATOM 637 C C . VAL A 1 83 ? -11.191 -3.553 3.874 1.00 93.19 83 VAL A C 1
ATOM 639 O O . VAL A 1 83 ? -11.546 -3.549 5.054 1.00 93.19 83 VAL A O 1
ATOM 642 N N . SER A 1 84 ? -10.978 -2.413 3.211 1.00 91.06 84 SER A N 1
ATOM 643 C CA . SER A 1 84 ? -11.173 -1.086 3.804 1.00 91.06 84 SER A CA 1
ATOM 644 C C . SER A 1 84 ? -12.648 -0.784 4.076 1.00 91.06 84 SER A C 1
ATOM 646 O O . SER A 1 84 ? -12.969 -0.281 5.149 1.00 91.06 84 SER A O 1
ATOM 648 N N . MET A 1 85 ? -13.565 -1.166 3.183 1.00 90.69 85 MET A N 1
ATOM 649 C CA . MET A 1 85 ? -15.011 -1.038 3.421 1.00 90.69 85 MET A CA 1
ATOM 650 C C . MET A 1 85 ? -15.458 -1.860 4.635 1.00 90.69 85 MET A C 1
ATOM 652 O O . MET A 1 85 ? -16.216 -1.377 5.479 1.00 90.69 85 MET A O 1
ATOM 656 N N . SER A 1 86 ? -14.917 -3.074 4.782 1.00 89.81 86 SER A N 1
ATOM 657 C CA . SER A 1 86 ? -15.137 -3.904 5.973 1.00 89.81 86 SER A CA 1
ATOM 658 C C . SER A 1 86 ? -14.620 -3.212 7.240 1.00 89.81 86 SER A C 1
ATOM 660 O O . SER A 1 86 ? -15.299 -3.195 8.268 1.00 89.81 86 SER A O 1
ATOM 662 N N . PHE A 1 87 ? -13.451 -2.569 7.168 1.00 90.12 87 PHE A N 1
ATOM 663 C CA . PHE A 1 87 ? -12.900 -1.807 8.285 1.00 90.12 87 PHE A CA 1
ATOM 664 C C . PHE A 1 87 ? -13.770 -0.604 8.669 1.00 90.12 87 PHE A C 1
ATOM 666 O O . PHE A 1 87 ? -14.013 -0.401 9.859 1.00 90.12 87 PHE A O 1
ATOM 673 N N . VAL A 1 88 ? -14.284 0.149 7.690 1.00 91.06 88 VAL A N 1
ATOM 674 C CA . VAL A 1 88 ? -15.233 1.255 7.913 1.00 91.06 88 VAL A CA 1
ATOM 675 C C . VAL A 1 88 ? -16.450 0.735 8.657 1.00 91.06 88 VAL A C 1
ATOM 677 O O . VAL A 1 88 ? -16.787 1.241 9.731 1.00 91.06 88 VAL A O 1
ATOM 680 N N . TRP A 1 89 ? -17.052 -0.344 8.159 1.00 89.62 89 TRP A N 1
ATOM 681 C CA . TRP A 1 89 ? -18.196 -0.969 8.808 1.00 89.62 89 TRP A CA 1
ATOM 682 C C . TRP A 1 89 ? -17.890 -1.371 10.257 1.00 89.62 89 TRP A C 1
ATOM 684 O O . TRP A 1 89 ? -18.641 -1.025 11.173 1.00 89.62 89 TRP A O 1
ATOM 694 N N . GLY A 1 90 ? -16.750 -2.025 10.498 1.00 84.69 90 GLY A N 1
ATOM 695 C CA . GLY A 1 90 ? -16.291 -2.407 11.835 1.00 84.69 90 GLY A CA 1
ATOM 696 C C . GLY A 1 90 ? -16.032 -1.213 12.763 1.00 84.69 90 GLY A C 1
ATOM 697 O O . GLY A 1 90 ? -16.355 -1.268 13.951 1.00 84.69 90 GLY A O 1
ATOM 698 N N . ALA A 1 91 ? -15.510 -0.103 12.239 1.00 85.56 91 ALA A N 1
ATOM 699 C CA . ALA A 1 91 ? -15.250 1.117 13.001 1.00 85.56 91 ALA A CA 1
ATOM 700 C C . ALA A 1 91 ? -16.543 1.828 13.440 1.00 85.56 91 ALA A C 1
ATOM 702 O O . ALA A 1 91 ? -16.621 2.344 14.563 1.00 85.56 91 ALA A O 1
ATOM 703 N N . PHE A 1 92 ? -17.580 1.823 12.598 1.00 86.44 92 PHE A N 1
ATOM 704 C CA . PHE A 1 92 ? -18.875 2.422 12.929 1.00 86.44 92 PHE A CA 1
ATOM 705 C C . PHE A 1 92 ? -19.723 1.529 13.839 1.00 86.44 92 PHE A C 1
ATOM 707 O O . PHE A 1 92 ? -20.238 2.019 14.847 1.00 86.44 92 PHE A O 1
ATOM 714 N N . THR A 1 93 ? -19.792 0.228 13.549 1.00 85.25 93 THR A N 1
ATOM 715 C CA . THR A 1 93 ? -20.585 -0.751 14.317 1.00 85.25 93 THR A CA 1
ATOM 716 C C . THR A 1 93 ? -19.901 -1.230 15.600 1.00 85.25 93 THR A C 1
ATOM 718 O O . THR A 1 93 ? -20.553 -1.797 16.473 1.00 85.25 93 THR A O 1
ATOM 721 N N . GLY A 1 94 ? -18.592 -1.001 15.751 1.00 81.31 94 GLY A N 1
ATOM 722 C CA . GLY A 1 94 ? -17.808 -1.504 16.882 1.00 81.31 94 GLY A CA 1
ATOM 723 C C . GLY A 1 94 ? -17.629 -3.025 16.872 1.00 81.31 94 GLY A C 1
ATOM 724 O O . GLY A 1 94 ? -17.345 -3.615 17.911 1.00 81.31 94 GLY A O 1
ATOM 725 N N . GLN A 1 95 ? -17.816 -3.680 15.725 1.00 82.06 95 GLN A N 1
ATOM 726 C CA . GLN A 1 95 ? -17.720 -5.130 15.613 1.00 82.06 95 GLN A CA 1
ATOM 727 C C . GLN A 1 95 ? -16.294 -5.561 15.267 1.00 82.06 95 GLN A C 1
ATOM 729 O O . GLN A 1 95 ? -15.784 -5.323 14.172 1.00 82.06 95 GLN A O 1
ATOM 734 N N . ARG A 1 96 ? -15.662 -6.272 16.204 1.00 83.31 96 ARG A N 1
ATOM 735 C CA . ARG A 1 96 ? -14.267 -6.728 16.107 1.00 83.31 96 ARG A CA 1
ATOM 736 C C . ARG A 1 96 ? -13.988 -7.613 14.882 1.00 83.31 96 ARG A C 1
ATOM 738 O O . ARG A 1 96 ? -12.907 -7.526 14.305 1.00 83.31 96 ARG A O 1
ATOM 745 N N . ARG A 1 97 ? -14.963 -8.431 14.467 1.00 85.75 97 ARG A N 1
ATOM 746 C CA . ARG A 1 97 ? -14.827 -9.405 13.364 1.00 85.75 97 ARG A CA 1
ATOM 747 C C . ARG A 1 97 ? -14.480 -8.757 12.019 1.00 85.75 97 ARG A C 1
ATOM 749 O O . ARG A 1 97 ? -13.728 -9.344 11.255 1.00 85.75 97 ARG A O 1
ATOM 756 N N . TYR A 1 98 ? -14.954 -7.538 11.767 1.00 87.19 98 TYR A N 1
ATOM 757 C CA . TYR A 1 98 ? -14.735 -6.837 10.496 1.00 87.19 98 TYR A CA 1
ATOM 758 C C . TYR A 1 98 ? -13.407 -6.065 10.433 1.00 87.19 98 TYR A C 1
ATOM 760 O O . TYR A 1 98 ? -12.970 -5.668 9.359 1.00 87.19 98 TYR A O 1
ATOM 768 N N . ILE A 1 99 ? -12.740 -5.869 11.575 1.00 86.69 99 ILE A N 1
ATOM 769 C CA . ILE A 1 99 ? -11.479 -5.113 11.668 1.00 86.69 99 ILE A CA 1
ATOM 770 C C . ILE A 1 99 ? -10.265 -6.032 11.472 1.00 86.69 99 ILE A C 1
ATOM 772 O O . ILE A 1 99 ? -9.234 -5.601 10.958 1.00 86.69 99 ILE A O 1
ATOM 776 N N . LEU A 1 100 ? -10.379 -7.308 11.859 1.00 88.62 100 LEU A N 1
ATOM 777 C CA . LEU A 1 100 ? -9.276 -8.268 11.782 1.00 88.62 100 LEU A CA 1
ATOM 778 C C . LEU A 1 100 ? -8.748 -8.484 10.348 1.00 88.62 100 LEU A C 1
ATOM 780 O O . LEU A 1 100 ? -7.531 -8.408 10.182 1.00 88.62 100 LEU A O 1
ATOM 784 N N . PRO A 1 101 ? -9.589 -8.683 9.310 1.00 87.81 101 PRO A N 1
ATOM 785 C CA . PRO A 1 101 ? -9.098 -8.853 7.940 1.00 87.81 101 PRO A CA 1
ATOM 786 C C . PRO A 1 101 ? -8.285 -7.648 7.457 1.00 87.81 101 PRO A C 1
ATOM 788 O O . PRO A 1 101 ? -7.281 -7.811 6.771 1.00 87.81 101 PRO A O 1
ATOM 791 N N . HIS A 1 102 ? -8.673 -6.441 7.876 1.00 89.12 102 HIS A N 1
ATOM 792 C CA . HIS A 1 102 ? -7.950 -5.213 7.558 1.00 89.12 102 HIS A CA 1
ATOM 793 C C . HIS A 1 102 ? -6.583 -5.134 8.219 1.00 89.12 102 HIS A C 1
ATOM 795 O O . HIS A 1 102 ? -5.609 -4.772 7.562 1.00 89.12 102 HIS A O 1
ATOM 801 N N . LEU A 1 103 ? -6.490 -5.528 9.487 1.00 89.44 103 LEU A N 1
ATOM 802 C CA . LEU A 1 103 ? -5.207 -5.631 10.172 1.00 89.44 103 LEU A CA 1
ATOM 803 C C . LEU A 1 103 ? -4.296 -6.655 9.493 1.00 89.44 103 LEU A C 1
ATOM 805 O O . LEU A 1 103 ? -3.154 -6.335 9.192 1.00 89.44 103 LEU A O 1
ATOM 809 N N . VAL A 1 104 ? -4.792 -7.855 9.192 1.00 92.50 104 VAL A N 1
ATOM 810 C CA . VAL A 1 104 ? -3.972 -8.887 8.538 1.00 92.50 104 VAL A CA 1
ATOM 811 C C . VAL A 1 104 ? -3.487 -8.407 7.168 1.00 92.50 104 VAL A C 1
ATOM 813 O O . VAL A 1 104 ? -2.291 -8.443 6.896 1.00 92.50 104 VAL A O 1
ATOM 816 N N . PHE A 1 105 ? -4.387 -7.878 6.339 1.00 91.81 105 PHE A N 1
ATOM 817 C CA . PHE A 1 105 ? -4.046 -7.379 5.008 1.00 91.81 105 PHE A CA 1
ATOM 818 C C . PHE A 1 105 ? -3.023 -6.237 5.056 1.00 91.81 105 PHE A C 1
ATOM 820 O O . PHE A 1 105 ? -2.024 -6.263 4.337 1.00 91.81 105 PHE A O 1
ATOM 827 N N . LYS A 1 106 ? -3.225 -5.253 5.943 1.00 89.88 106 LYS A N 1
ATOM 828 C CA . LYS A 1 106 ? -2.308 -4.116 6.079 1.00 89.88 106 LYS A CA 1
ATOM 829 C C . LYS A 1 106 ? -0.953 -4.538 6.649 1.00 89.88 106 LYS A C 1
ATOM 831 O O . LYS A 1 106 ? 0.062 -4.011 6.205 1.00 89.88 106 LYS A O 1
ATOM 836 N N . GLY A 1 107 ? -0.928 -5.514 7.558 1.00 89.69 107 GLY A N 1
ATOM 837 C CA . GLY A 1 107 ? 0.305 -6.110 8.076 1.00 89.69 107 GLY A CA 1
ATOM 838 C C . GLY A 1 107 ? 1.128 -6.802 6.986 1.00 89.69 107 GLY A C 1
ATOM 839 O O . GLY A 1 107 ? 2.330 -6.570 6.900 1.00 89.69 107 GLY A O 1
ATOM 840 N N . ILE A 1 108 ? 0.482 -7.577 6.106 1.00 92.81 108 ILE A N 1
ATOM 841 C CA . ILE A 1 108 ? 1.148 -8.213 4.955 1.00 92.81 108 ILE A CA 1
ATOM 842 C C . ILE A 1 108 ? 1.725 -7.151 4.010 1.00 92.81 108 ILE A C 1
ATOM 844 O O . ILE A 1 108 ? 2.889 -7.242 3.631 1.00 92.81 108 ILE A O 1
ATOM 848 N N . LEU A 1 109 ? 0.943 -6.117 3.679 1.00 90.25 109 LEU A N 1
ATOM 849 C CA . LEU A 1 109 ? 1.395 -5.002 2.839 1.00 90.25 109 LEU A CA 1
ATOM 850 C C . LEU A 1 109 ? 2.635 -4.302 3.409 1.00 90.25 109 LEU A C 1
ATOM 852 O O . LEU A 1 109 ? 3.583 -4.080 2.667 1.00 90.25 109 LEU A O 1
ATOM 856 N N . HIS A 1 110 ? 2.661 -4.018 4.714 1.00 90.25 110 HIS A N 1
ATOM 857 C CA . HIS A 1 110 ? 3.826 -3.394 5.356 1.00 90.25 110 HIS A CA 1
ATOM 858 C C . HIS A 1 110 ? 5.040 -4.322 5.390 1.00 90.25 110 HIS A C 1
ATOM 860 O O . HIS A 1 110 ? 6.169 -3.854 5.282 1.00 90.25 110 HIS A O 1
ATOM 866 N N . GLY A 1 111 ? 4.826 -5.636 5.518 1.00 90.75 111 GLY A N 1
ATOM 867 C CA . GLY A 1 111 ? 5.900 -6.620 5.404 1.00 90.75 111 GLY A CA 1
ATOM 868 C C . GLY A 1 111 ? 6.551 -6.598 4.019 1.00 90.75 111 GLY A C 1
ATOM 869 O O . GLY A 1 111 ? 7.775 -6.567 3.914 1.00 90.75 111 GLY A O 1
ATOM 870 N N . ILE A 1 112 ? 5.736 -6.546 2.961 1.00 90.81 112 ILE A N 1
ATOM 871 C CA . ILE A 1 112 ? 6.217 -6.436 1.576 1.00 90.81 112 ILE A CA 1
ATOM 872 C C . ILE A 1 112 ? 6.910 -5.084 1.349 1.00 90.81 112 ILE A C 1
ATOM 874 O O . ILE A 1 112 ? 8.011 -5.049 0.806 1.00 90.81 112 ILE A O 1
ATOM 878 N N . GLU A 1 113 ? 6.309 -3.980 1.799 1.00 89.19 113 GLU A N 1
ATOM 879 C CA . GLU A 1 113 ? 6.886 -2.631 1.694 1.00 89.19 113 GLU A CA 1
ATOM 880 C C . GLU A 1 113 ? 8.242 -2.542 2.412 1.00 89.19 113 GLU A C 1
ATOM 882 O O . GLU A 1 113 ? 9.197 -2.002 1.860 1.00 89.19 113 GLU A O 1
ATOM 887 N N . GLY A 1 114 ? 8.365 -3.151 3.596 1.00 89.81 114 GLY A N 1
ATOM 888 C CA . GLY A 1 114 ? 9.621 -3.239 4.339 1.00 89.81 114 GLY A CA 1
ATOM 889 C C . GLY A 1 114 ? 10.695 -4.055 3.620 1.00 89.81 114 GLY A C 1
ATOM 890 O O . GLY A 1 114 ? 11.855 -3.646 3.591 1.00 89.81 114 GLY A O 1
ATOM 891 N N . ALA A 1 115 ? 10.325 -5.171 2.986 1.00 92.12 115 ALA A N 1
ATOM 892 C CA . ALA A 1 115 ? 11.260 -5.960 2.184 1.00 92.12 115 ALA A CA 1
ATOM 893 C C . ALA A 1 115 ? 11.768 -5.177 0.960 1.00 92.12 115 ALA A C 1
ATOM 895 O O . ALA A 1 115 ? 12.966 -5.184 0.676 1.00 92.12 115 ALA A O 1
ATOM 896 N N . ILE A 1 116 ? 10.877 -4.456 0.271 1.00 91.31 116 ILE A N 1
ATOM 897 C CA . ILE A 1 116 ? 11.238 -3.589 -0.861 1.00 91.31 116 ILE A CA 1
ATOM 898 C C . ILE A 1 116 ? 12.151 -2.451 -0.396 1.00 91.31 116 ILE A C 1
ATOM 900 O O . ILE A 1 116 ? 13.159 -2.176 -1.040 1.00 91.31 116 ILE A O 1
ATOM 904 N N . PHE A 1 117 ? 11.844 -1.818 0.736 1.00 91.94 117 PHE A N 1
ATOM 905 C CA . PHE A 1 117 ? 12.669 -0.757 1.311 1.00 91.94 117 PHE A CA 1
ATOM 906 C C . PHE A 1 117 ? 14.104 -1.224 1.599 1.00 91.94 117 PHE A C 1
ATOM 908 O O . PHE A 1 117 ? 15.058 -0.539 1.227 1.00 91.94 117 PHE A O 1
ATOM 915 N N . LEU A 1 118 ? 14.271 -2.411 2.192 1.00 92.00 118 LEU A N 1
ATOM 916 C CA . LEU A 1 118 ? 15.597 -2.997 2.414 1.00 92.00 118 LEU A CA 1
ATOM 917 C C . LEU A 1 118 ? 16.336 -3.251 1.097 1.00 92.00 118 LEU A C 1
ATOM 919 O O . LEU A 1 118 ? 17.519 -2.936 0.991 1.00 92.00 118 LEU A O 1
ATOM 923 N N . LEU A 1 119 ? 15.639 -3.769 0.085 1.00 92.00 119 LEU A N 1
ATOM 924 C CA . LEU A 1 119 ? 16.218 -4.002 -1.235 1.00 92.00 119 LEU A CA 1
ATOM 925 C C . LEU A 1 119 ? 16.686 -2.692 -1.890 1.00 92.00 119 LEU A C 1
ATOM 927 O O . LEU A 1 119 ? 17.788 -2.650 -2.432 1.00 92.00 119 LEU A O 1
ATOM 931 N N . ILE A 1 120 ? 15.911 -1.608 -1.778 1.00 91.00 120 ILE A N 1
ATOM 932 C CA . ILE A 1 120 ? 16.307 -0.282 -2.280 1.00 91.00 120 ILE A CA 1
ATOM 933 C C . ILE A 1 120 ? 17.576 0.208 -1.577 1.00 91.00 120 ILE A C 1
ATOM 935 O O . ILE A 1 120 ? 18.472 0.702 -2.253 1.00 91.00 120 ILE A O 1
ATOM 939 N N . ILE A 1 121 ? 17.688 0.054 -0.253 1.00 91.38 121 ILE A N 1
ATOM 940 C CA . ILE A 1 121 ? 18.894 0.459 0.491 1.00 91.38 121 ILE A CA 1
ATOM 941 C C . ILE A 1 121 ? 20.125 -0.312 0.015 1.00 91.38 121 ILE A C 1
ATOM 943 O O . ILE A 1 121 ? 21.177 0.293 -0.181 1.00 91.38 121 ILE A O 1
ATOM 947 N N . VAL A 1 122 ? 20.004 -1.628 -0.178 1.00 92.19 122 VAL A N 1
ATOM 948 C CA . VAL A 1 122 ? 21.123 -2.466 -0.636 1.00 92.19 122 VAL A CA 1
ATOM 949 C C . VAL A 1 122 ? 21.621 -2.005 -2.007 1.00 92.19 122 VAL A C 1
ATOM 951 O O . VAL A 1 122 ? 22.825 -1.837 -2.181 1.00 92.19 122 VAL A O 1
ATOM 954 N N . ILE A 1 123 ? 20.709 -1.731 -2.944 1.00 92.19 123 ILE A N 1
ATOM 955 C CA . ILE A 1 123 ? 21.058 -1.234 -4.286 1.00 92.19 123 ILE A CA 1
ATOM 956 C C . ILE A 1 123 ? 21.614 0.197 -4.220 1.00 92.19 123 ILE A C 1
ATOM 958 O O . ILE A 1 123 ? 22.598 0.526 -4.876 1.00 92.19 123 ILE A O 1
ATOM 962 N N . ALA A 1 124 ? 21.027 1.065 -3.392 1.00 91.69 124 ALA A N 1
ATOM 963 C CA . ALA A 1 124 ? 21.515 2.432 -3.207 1.00 91.69 124 ALA A CA 1
ATOM 964 C C . ALA A 1 124 ? 22.963 2.452 -2.699 1.00 91.69 124 ALA A C 1
ATOM 966 O O . ALA A 1 124 ? 23.774 3.254 -3.167 1.00 91.69 124 ALA A O 1
ATOM 967 N N . ALA A 1 125 ? 23.274 1.559 -1.756 1.00 89.75 125 ALA A N 1
ATOM 968 C CA . ALA A 1 125 ? 24.600 1.408 -1.183 1.00 89.75 125 ALA A CA 1
ATOM 969 C C . ALA A 1 125 ? 25.600 0.788 -2.168 1.00 89.75 125 ALA A C 1
ATOM 971 O O . ALA A 1 125 ? 26.751 1.220 -2.182 1.00 89.75 125 ALA A O 1
ATOM 972 N N . SER A 1 126 ? 25.185 -0.177 -3.001 1.00 92.19 126 SER A N 1
ATOM 973 C CA . SER A 1 126 ? 26.070 -0.772 -4.014 1.00 92.19 126 SER A CA 1
ATOM 974 C C . SER A 1 126 ? 26.439 0.220 -5.110 1.00 92.19 126 SER A C 1
ATOM 976 O O . SER A 1 126 ? 27.602 0.311 -5.494 1.00 92.19 126 SER A O 1
ATOM 978 N N . ASP A 1 127 ? 25.459 0.993 -5.576 1.00 91.19 127 ASP A N 1
ATOM 979 C CA . ASP A 1 127 ? 25.617 1.876 -6.733 1.00 91.19 127 ASP A CA 1
ATOM 980 C C . ASP A 1 127 ? 26.039 3.300 -6.328 1.00 91.19 127 ASP A C 1
ATOM 982 O O . ASP A 1 127 ? 26.187 4.174 -7.182 1.00 91.19 127 ASP A O 1
ATOM 986 N N . ASN A 1 128 ? 26.205 3.550 -5.021 1.00 87.19 128 ASN A N 1
ATOM 987 C CA . ASN A 1 128 ? 26.476 4.859 -4.416 1.00 87.19 128 ASN A CA 1
ATOM 988 C C . ASN A 1 128 ? 25.551 5.970 -4.959 1.00 87.19 128 ASN A C 1
ATOM 990 O O . ASN A 1 128 ? 25.964 7.100 -5.231 1.00 87.19 128 ASN A O 1
ATOM 994 N N . SER A 1 129 ? 24.276 5.628 -5.166 1.00 90.38 129 SER A N 1
ATOM 995 C CA . SER A 1 129 ? 23.306 6.488 -5.841 1.00 90.38 129 SER A CA 1
ATOM 996 C C . SER A 1 129 ? 22.519 7.326 -4.837 1.00 90.38 129 SER A C 1
ATOM 998 O O . SER A 1 129 ? 21.586 6.849 -4.186 1.00 90.38 129 SER A O 1
ATOM 1000 N N . TYR A 1 130 ? 22.845 8.619 -4.750 1.00 87.81 130 TYR A N 1
ATOM 1001 C CA . TYR A 1 130 ? 22.143 9.579 -3.883 1.00 87.81 130 TYR A CA 1
ATOM 1002 C C . TYR A 1 130 ? 20.638 9.670 -4.171 1.00 87.81 130 TYR A C 1
ATOM 1004 O O . TYR A 1 130 ? 19.844 9.904 -3.260 1.00 87.81 130 TYR A O 1
ATOM 1012 N N . TRP A 1 131 ? 20.228 9.452 -5.424 1.00 89.31 131 TRP A N 1
ATOM 1013 C CA . TRP A 1 131 ? 18.815 9.456 -5.799 1.00 89.31 131 TRP A CA 1
ATOM 1014 C C . TRP A 1 131 ? 18.049 8.293 -5.156 1.00 89.31 131 TRP A C 1
ATOM 1016 O O . TRP A 1 131 ? 16.953 8.495 -4.632 1.00 89.31 131 TRP A O 1
ATOM 1026 N N . LEU A 1 132 ? 18.650 7.098 -5.114 1.00 88.94 132 LEU A N 1
ATOM 1027 C CA . LEU A 1 132 ? 18.049 5.941 -4.449 1.00 88.94 132 LEU A CA 1
ATOM 1028 C C . LEU A 1 132 ? 17.984 6.123 -2.929 1.00 88.94 132 LEU A C 1
ATOM 1030 O O . LEU A 1 132 ? 17.008 5.698 -2.315 1.00 88.94 132 LEU A O 1
ATOM 1034 N N . PHE A 1 133 ? 18.949 6.820 -2.321 1.00 87.56 133 PHE A N 1
ATOM 1035 C CA . PHE A 1 133 ? 18.852 7.213 -0.911 1.00 87.56 133 PHE A CA 1
ATOM 1036 C C . PHE A 1 133 ? 17.709 8.202 -0.656 1.00 87.56 133 PHE A C 1
ATOM 1038 O O . PHE A 1 133 ? 16.986 8.061 0.331 1.00 87.56 133 PHE A O 1
ATOM 1045 N N . GLY A 1 134 ? 17.491 9.163 -1.559 1.00 88.12 134 GLY A N 1
ATOM 1046 C CA . GLY A 1 134 ? 16.325 10.047 -1.507 1.00 88.12 134 GLY A CA 1
ATOM 1047 C C . GLY A 1 134 ? 15.008 9.269 -1.591 1.00 88.12 134 GLY A C 1
ATOM 1048 O O . GLY A 1 134 ? 14.112 9.473 -0.771 1.00 88.12 134 GLY A O 1
ATOM 1049 N N . LEU A 1 135 ? 14.917 8.317 -2.526 1.00 89.25 135 LEU A N 1
ATOM 1050 C CA . LEU A 1 135 ? 13.763 7.425 -2.670 1.00 89.25 135 LEU A CA 1
ATOM 1051 C C . LEU A 1 135 ? 13.536 6.578 -1.410 1.00 89.25 135 LEU A C 1
ATOM 1053 O O . LEU A 1 135 ? 12.404 6.475 -0.936 1.00 89.25 135 LEU A O 1
ATOM 1057 N N . ALA A 1 136 ? 14.606 6.023 -0.837 1.00 89.69 136 ALA A N 1
ATOM 1058 C CA . ALA A 1 136 ? 14.555 5.289 0.421 1.00 89.69 136 ALA A CA 1
ATOM 1059 C C . ALA A 1 136 ? 14.035 6.179 1.560 1.00 89.69 136 ALA A C 1
ATOM 1061 O O . ALA A 1 136 ? 13.186 5.741 2.327 1.00 89.69 136 ALA A O 1
ATOM 1062 N N . GLY A 1 137 ? 14.457 7.443 1.645 1.00 89.88 137 GLY A N 1
ATOM 1063 C CA . GLY A 1 137 ? 13.950 8.391 2.643 1.00 89.88 137 GLY A CA 1
ATOM 1064 C C . GLY A 1 137 ? 12.435 8.608 2.557 1.00 89.88 137 GLY A C 1
ATOM 1065 O O . GLY A 1 137 ? 11.740 8.560 3.574 1.00 89.88 137 GLY A O 1
ATOM 1066 N N . VAL A 1 138 ? 11.898 8.776 1.344 1.00 89.06 138 VAL A N 1
ATOM 1067 C CA . VAL A 1 138 ? 10.445 8.898 1.119 1.00 89.06 138 VAL A CA 1
ATOM 1068 C C . VAL A 1 138 ? 9.719 7.608 1.508 1.00 89.06 138 VAL A C 1
ATOM 1070 O O . VAL A 1 138 ? 8.693 7.659 2.190 1.00 89.06 138 VAL A O 1
ATOM 1073 N N . PHE A 1 139 ? 10.271 6.451 1.137 1.00 89.25 139 PHE A N 1
ATOM 1074 C CA . PHE A 1 139 ? 9.740 5.147 1.536 1.00 89.25 139 PHE A CA 1
ATOM 1075 C C . PHE A 1 139 ? 9.744 4.962 3.055 1.00 89.25 139 PHE A C 1
ATOM 1077 O O . PHE A 1 139 ? 8.747 4.525 3.619 1.00 89.25 139 PHE A O 1
ATOM 1084 N N . ALA A 1 140 ? 10.824 5.344 3.735 1.00 90.69 140 ALA A N 1
ATOM 1085 C CA . ALA A 1 140 ? 10.935 5.258 5.186 1.00 90.69 140 ALA A CA 1
ATOM 1086 C C . ALA A 1 140 ? 9.866 6.112 5.879 1.00 90.69 140 ALA A C 1
ATOM 1088 O O . ALA A 1 140 ? 9.239 5.665 6.839 1.00 90.69 140 ALA A O 1
ATOM 1089 N N . PHE A 1 141 ? 9.617 7.323 5.371 1.00 91.38 141 PHE A N 1
ATOM 1090 C CA . PHE A 1 141 ? 8.561 8.192 5.882 1.00 91.38 141 PHE A CA 1
ATOM 1091 C C . PHE A 1 141 ? 7.160 7.597 5.661 1.00 91.38 141 PHE A C 1
ATOM 1093 O O . PHE A 1 141 ? 6.354 7.570 6.593 1.00 91.38 141 PHE A O 1
ATOM 1100 N N . SER A 1 142 ? 6.887 7.067 4.462 1.00 89.00 142 SER A N 1
ATOM 1101 C CA . SER A 1 142 ? 5.643 6.344 4.149 1.00 89.00 142 SER A CA 1
ATOM 1102 C C . SER A 1 142 ? 5.420 5.175 5.109 1.00 89.00 142 SER A C 1
ATOM 1104 O O . SER A 1 142 ? 4.377 5.085 5.762 1.00 89.00 142 SER A O 1
ATOM 1106 N N . LEU A 1 143 ? 6.439 4.334 5.271 1.00 89.81 143 LEU A N 1
ATOM 1107 C C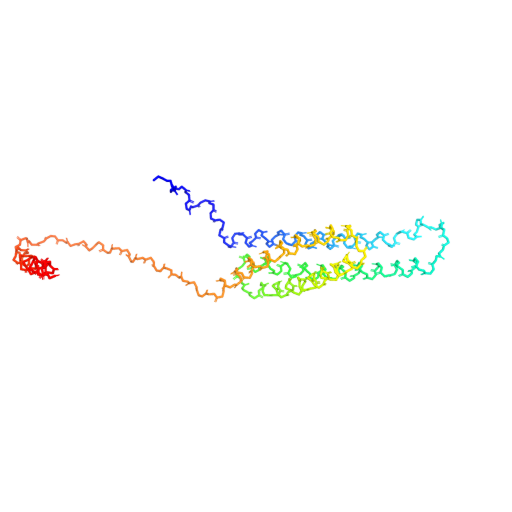A . LEU A 1 143 ? 6.402 3.144 6.108 1.00 89.81 143 LEU A CA 1
ATOM 1108 C C . LEU A 1 143 ? 6.203 3.511 7.585 1.00 89.81 143 LEU A C 1
ATOM 1110 O O . LEU A 1 143 ? 5.404 2.879 8.274 1.00 89.81 143 LEU A O 1
ATOM 1114 N N . ALA A 1 144 ? 6.839 4.579 8.072 1.00 91.25 144 ALA A N 1
ATOM 1115 C CA . ALA A 1 144 ? 6.635 5.079 9.431 1.00 91.25 144 ALA A CA 1
ATOM 1116 C C . ALA A 1 144 ? 5.188 5.550 9.673 1.00 91.25 144 ALA A C 1
ATOM 1118 O O . ALA A 1 144 ? 4.575 5.178 10.679 1.00 91.25 144 ALA A O 1
ATOM 1119 N N . LEU A 1 145 ? 4.612 6.322 8.743 1.00 88.38 145 LEU A N 1
ATOM 1120 C CA . LEU A 1 145 ? 3.205 6.739 8.809 1.00 88.38 145 LEU A CA 1
ATOM 1121 C C . LEU A 1 145 ? 2.254 5.539 8.755 1.00 88.38 145 LEU A C 1
ATOM 1123 O O . LEU A 1 145 ? 1.266 5.478 9.494 1.00 88.38 145 LEU A O 1
ATOM 1127 N N . GLY A 1 146 ? 2.562 4.571 7.900 1.00 86.44 146 GLY A N 1
ATOM 1128 C CA . GLY A 1 146 ? 1.812 3.337 7.764 1.00 86.44 146 GLY A CA 1
ATOM 1129 C C . GLY A 1 146 ? 1.828 2.491 9.044 1.00 86.44 146 GLY A C 1
ATOM 1130 O O . GLY A 1 146 ? 0.763 2.086 9.526 1.00 86.44 146 GLY A O 1
ATOM 1131 N N . ILE A 1 147 ? 3.003 2.301 9.657 1.00 89.31 147 ILE A N 1
ATOM 1132 C CA . ILE A 1 147 ? 3.156 1.613 10.948 1.00 89.31 147 ILE A CA 1
ATOM 1133 C C . ILE A 1 147 ? 2.374 2.346 12.036 1.00 89.31 147 ILE A C 1
ATOM 1135 O O . ILE A 1 147 ? 1.652 1.708 12.804 1.00 89.31 147 ILE A O 1
ATOM 1139 N N . TYR A 1 148 ? 2.468 3.676 12.099 1.00 89.19 148 TYR A N 1
ATOM 1140 C CA . TYR A 1 148 ? 1.703 4.467 13.061 1.00 89.19 148 TYR A CA 1
ATOM 1141 C C . TYR A 1 148 ? 0.199 4.204 12.921 1.00 89.19 148 TYR A C 1
ATOM 1143 O O . TYR A 1 148 ? -0.475 3.866 13.899 1.00 89.19 148 TYR A O 1
ATOM 1151 N N . PHE A 1 149 ? -0.323 4.269 11.693 1.00 85.00 149 PHE A N 1
ATOM 1152 C CA . PHE A 1 149 ? -1.717 3.942 11.404 1.00 85.00 149 PHE A CA 1
ATOM 1153 C C . PHE A 1 149 ? -2.066 2.518 11.858 1.00 85.00 149 PHE A C 1
ATOM 1155 O O . PHE A 1 149 ? -3.089 2.305 12.514 1.00 85.00 149 PHE A O 1
ATOM 1162 N N . PHE A 1 150 ? -1.217 1.541 11.537 1.00 88.06 150 PHE A N 1
ATOM 1163 C CA . PHE A 1 150 ? -1.414 0.143 11.906 1.00 88.06 150 PHE A CA 1
ATOM 1164 C C . PHE A 1 150 ? -1.519 -0.038 13.426 1.00 88.06 150 PHE A C 1
ATOM 1166 O O . PHE A 1 150 ? -2.452 -0.681 13.909 1.00 88.06 150 PHE A O 1
ATOM 1173 N N . VAL A 1 151 ? -0.624 0.589 14.194 1.00 88.25 151 VAL A N 1
ATOM 1174 C CA . VAL A 1 151 ? -0.625 0.543 15.664 1.00 88.25 151 VAL A CA 1
ATOM 1175 C C . VAL A 1 151 ? -1.891 1.176 16.247 1.00 88.25 151 VAL A C 1
ATOM 1177 O O . VAL A 1 151 ? -2.471 0.626 17.190 1.00 88.25 151 VAL A O 1
ATOM 1180 N N . VAL A 1 152 ? -2.370 2.289 15.683 1.00 87.12 152 VAL A N 1
ATOM 1181 C CA . VAL A 1 152 ? -3.621 2.936 16.118 1.00 87.12 152 VAL A CA 1
ATOM 1182 C C . VAL A 1 152 ? -4.818 2.005 15.910 1.00 87.12 152 VAL A C 1
ATOM 1184 O O . VAL A 1 152 ? -5.619 1.805 16.829 1.00 87.12 152 VAL A O 1
ATOM 1187 N N . VAL A 1 153 ? -4.929 1.381 14.734 1.00 85.44 153 VAL A N 1
ATOM 1188 C CA . VAL A 1 153 ? -6.018 0.437 14.437 1.00 85.44 153 VAL A CA 1
ATOM 1189 C C . VAL A 1 153 ? -5.917 -0.822 15.298 1.00 85.44 153 VAL A C 1
ATOM 1191 O O . VAL A 1 153 ? -6.930 -1.295 15.817 1.00 85.44 153 VAL A O 1
ATOM 1194 N N . LEU A 1 154 ? -4.707 -1.336 15.522 1.00 87.00 154 LEU A N 1
ATOM 1195 C CA . LEU A 1 154 ? -4.469 -2.488 16.390 1.00 87.00 154 LEU A CA 1
ATOM 1196 C C . LEU A 1 154 ? -4.871 -2.192 17.841 1.00 87.00 154 LEU A C 1
ATOM 1198 O O . LEU A 1 154 ? -5.479 -3.032 18.508 1.00 87.00 154 LEU A O 1
ATOM 1202 N N . SER A 1 155 ? -4.576 -0.987 18.325 1.00 85.50 155 SER A N 1
ATOM 1203 C CA . SER A 1 155 ? -4.971 -0.532 19.660 1.00 85.50 155 SER A CA 1
ATOM 1204 C C . SER A 1 155 ? -6.492 -0.459 19.794 1.00 85.50 155 SER A C 1
ATOM 1206 O O . SER A 1 155 ? -7.049 -0.961 20.771 1.00 85.50 155 SER A O 1
ATOM 1208 N N . TYR A 1 156 ? -7.182 0.079 18.785 1.00 83.31 156 TYR A N 1
ATOM 1209 C CA . TYR A 1 156 ? -8.647 0.088 18.738 1.00 83.31 156 TYR A CA 1
ATOM 1210 C C . TYR A 1 156 ? -9.235 -1.333 18.710 1.00 83.31 156 TYR A C 1
ATOM 1212 O O . TYR A 1 156 ? -10.161 -1.646 19.459 1.00 83.31 156 TYR A O 1
ATOM 1220 N N . TYR A 1 157 ? -8.651 -2.229 17.913 1.00 84.94 157 TYR A N 1
ATOM 1221 C CA . TYR A 1 157 ? -9.049 -3.635 17.850 1.00 84.94 157 TYR A CA 1
ATOM 1222 C C . TYR A 1 157 ? -8.923 -4.348 19.203 1.00 84.94 157 TYR A C 1
ATOM 1224 O O . TYR A 1 157 ? -9.809 -5.122 19.574 1.00 84.94 157 TYR A O 1
ATOM 1232 N N . LYS A 1 158 ? -7.855 -4.073 19.965 1.00 84.69 158 LYS A N 1
ATOM 1233 C CA . LYS A 1 158 ? -7.674 -4.606 21.324 1.00 84.69 158 LYS A CA 1
ATOM 1234 C C . LYS A 1 158 ? -8.714 -4.052 22.303 1.00 84.69 158 LYS A C 1
ATOM 1236 O O . LYS A 1 158 ? -9.267 -4.826 23.079 1.00 84.69 158 LYS A O 1
ATOM 1241 N N . GLN A 1 159 ? -9.039 -2.759 22.232 1.00 83.06 159 GLN A N 1
ATOM 1242 C CA . GLN A 1 159 ? -10.063 -2.134 23.087 1.00 83.06 159 GLN A CA 1
ATOM 1243 C C . GLN A 1 159 ? -11.455 -2.749 22.904 1.00 83.06 159 GLN A C 1
ATOM 1245 O O . GLN A 1 159 ? -12.197 -2.871 23.872 1.00 83.06 159 GLN A O 1
ATOM 1250 N N . LEU A 1 160 ? -11.803 -3.178 21.689 1.00 79.50 160 LEU A N 1
ATOM 1251 C CA . LEU A 1 160 ? -13.072 -3.861 21.415 1.00 79.50 160 LEU A CA 1
ATOM 1252 C C . LEU A 1 160 ? -13.133 -5.296 21.967 1.00 79.50 160 LEU A C 1
ATOM 1254 O O . LEU A 1 160 ? -14.219 -5.862 22.055 1.00 79.50 160 LEU A O 1
ATOM 1258 N N . GLY A 1 161 ? -11.986 -5.905 22.280 1.00 69.31 161 GLY A N 1
ATOM 1259 C CA . GLY A 1 161 ? -11.897 -7.254 22.844 1.00 69.31 161 GLY A CA 1
ATOM 1260 C C . GLY A 1 161 ? -11.845 -7.299 24.372 1.00 69.31 161 GLY A C 1
ATOM 1261 O O . GLY A 1 161 ? -12.013 -8.375 24.939 1.00 69.31 161 GLY A O 1
ATOM 1262 N N . LEU A 1 162 ? -11.607 -6.164 25.031 1.00 69.19 162 LEU A N 1
ATOM 1263 C CA . LEU A 1 162 ? -11.617 -6.067 26.487 1.00 69.19 162 LEU A CA 1
ATOM 1264 C C . LEU A 1 162 ? -13.067 -5.897 26.973 1.00 69.19 162 LEU A C 1
ATOM 1266 O O . LEU A 1 162 ? -13.816 -5.117 26.374 1.00 69.19 162 LEU A O 1
ATOM 1270 N N . PRO A 1 163 ? -13.486 -6.580 28.055 1.00 52.66 163 PRO A N 1
ATOM 1271 C CA . PRO A 1 163 ? -14.743 -6.268 28.722 1.00 52.66 163 PRO A CA 1
ATOM 1272 C C . PRO A 1 163 ? -14.765 -4.772 29.034 1.00 52.66 163 PRO A C 1
ATOM 1274 O O . PRO A 1 163 ? -13.757 -4.231 29.493 1.00 52.66 163 PRO A O 1
ATOM 1277 N N . ARG A 1 164 ? -15.890 -4.089 28.781 1.00 54.59 164 ARG A N 1
ATOM 1278 C CA . ARG A 1 164 ? -16.068 -2.714 29.263 1.00 54.59 164 ARG A CA 1
ATOM 1279 C C . ARG A 1 164 ? -15.777 -2.736 30.760 1.00 54.59 164 ARG A C 1
ATOM 1281 O O . ARG A 1 164 ? -16.582 -3.263 31.518 1.00 54.59 164 ARG A O 1
ATOM 1288 N N . GLN A 1 165 ? -14.658 -2.157 31.187 1.00 43.50 165 GLN A N 1
ATOM 1289 C CA . GLN A 1 165 ? -14.536 -1.696 32.559 1.00 43.50 165 GLN A CA 1
ATOM 1290 C C . GLN A 1 165 ? -15.555 -0.569 32.694 1.00 43.50 165 GLN A C 1
ATOM 1292 O O . GLN A 1 165 ? -15.278 0.600 32.430 1.00 43.50 165 GLN A O 1
ATOM 1297 N N . THR A 1 166 ? -16.788 -0.940 33.029 1.00 38.56 166 THR A N 1
ATOM 1298 C CA . THR A 1 166 ? -17.673 -0.083 33.796 1.00 38.56 166 THR A CA 1
ATOM 1299 C C . THR A 1 166 ? -16.893 0.255 35.050 1.00 38.56 166 THR A C 1
ATOM 1301 O O . THR A 1 166 ? -16.835 -0.531 35.990 1.00 38.56 166 THR A O 1
ATOM 1304 N N . VAL A 1 167 ? -16.228 1.407 35.030 1.00 46.69 167 VAL A N 1
ATOM 1305 C CA . VAL A 1 167 ? -15.938 2.126 36.260 1.00 46.69 167 VAL A CA 1
ATOM 1306 C C . VAL A 1 167 ? -17.312 2.358 36.868 1.00 46.69 167 VAL A C 1
ATOM 1308 O O . VAL A 1 167 ? -18.061 3.215 36.398 1.00 46.69 167 VAL A O 1
ATOM 1311 N N . THR A 1 168 ? -17.697 1.495 37.806 1.00 38.66 168 THR A N 1
ATOM 1312 C CA . THR A 1 168 ? -18.887 1.690 38.623 1.00 38.66 168 THR A CA 1
ATOM 1313 C C . THR A 1 168 ? -18.736 3.087 39.216 1.00 38.66 168 THR A C 1
ATOM 1315 O O . THR A 1 168 ? -17.727 3.338 39.883 1.00 38.66 168 THR A O 1
ATOM 1318 N N . PRO A 1 169 ? -19.650 4.031 38.930 1.00 49.44 169 PRO A N 1
ATOM 1319 C CA . PRO A 1 169 ? -19.650 5.303 39.632 1.00 49.44 169 PRO A CA 1
ATOM 1320 C C . PRO A 1 169 ? -19.638 4.985 41.132 1.00 49.44 169 PRO A C 1
ATOM 1322 O O . PRO A 1 169 ? -20.354 4.057 41.528 1.00 49.44 169 PRO A O 1
ATOM 1325 N N . PRO A 1 170 ? -18.843 5.676 41.972 1.00 47.47 170 PRO A N 1
ATOM 1326 C CA . PRO A 1 170 ? -19.023 5.539 43.409 1.00 47.47 170 PRO A CA 1
ATOM 1327 C C . PRO A 1 170 ? -20.509 5.763 43.690 1.00 47.47 170 PRO A C 1
ATOM 1329 O O . PRO A 1 170 ? -21.098 6.709 43.159 1.00 47.47 170 PRO A O 1
ATOM 1332 N N . ALA A 1 171 ? -21.118 4.811 44.401 1.00 44.97 171 ALA A N 1
ATOM 1333 C CA . ALA A 1 171 ? -22.553 4.786 44.643 1.00 44.97 171 ALA A CA 1
ATOM 1334 C C . ALA A 1 171 ? -23.030 6.188 45.059 1.00 44.97 171 ALA A C 1
ATOM 1336 O O . ALA A 1 171 ? -22.334 6.842 45.846 1.00 44.97 171 ALA A O 1
ATOM 1337 N N . PRO A 1 172 ? -24.172 6.681 44.539 1.00 43.56 172 PRO A N 1
ATOM 1338 C CA . PRO A 1 172 ? -24.723 7.934 45.024 1.00 43.56 172 PRO A CA 1
ATOM 1339 C C . PRO A 1 172 ? -24.850 7.813 46.538 1.00 43.56 172 PRO A C 1
ATOM 1341 O O . PRO A 1 172 ? -25.428 6.845 47.036 1.00 43.56 172 PRO A O 1
ATOM 1344 N N . VAL A 1 173 ? -24.247 8.760 47.259 1.00 47.28 173 VAL A N 1
ATOM 1345 C CA . VAL A 1 173 ? -24.378 8.857 48.710 1.00 47.28 173 VAL A CA 1
ATOM 1346 C C . VAL A 1 173 ? -25.874 8.865 49.000 1.00 47.28 173 VAL A C 1
ATOM 1348 O O . VAL A 1 173 ? -26.573 9.819 48.660 1.00 47.28 173 VAL A O 1
ATOM 1351 N N . GLN A 1 174 ? -26.377 7.763 49.556 1.00 37.34 174 GLN A N 1
ATOM 1352 C CA . GLN A 1 174 ? -27.732 7.678 50.072 1.00 37.34 174 GLN A CA 1
ATOM 1353 C C . GLN A 1 174 ? -27.801 8.706 51.199 1.00 37.34 174 GLN A C 1
ATOM 1355 O O . GLN A 1 174 ? -27.293 8.476 52.295 1.00 37.34 174 GLN A O 1
ATOM 1360 N N . VAL A 1 175 ? -28.364 9.880 50.912 1.00 44.22 175 VAL A N 1
ATOM 1361 C CA . VAL A 1 175 ? -28.730 10.845 51.945 1.00 44.22 175 VAL A CA 1
ATOM 1362 C C . VAL A 1 175 ? -29.884 10.206 52.703 1.00 44.22 175 VAL A C 1
ATOM 1364 O O . VAL A 1 175 ? -31.050 10.344 52.334 1.00 44.22 175 VAL A O 1
ATOM 1367 N N . GLN A 1 176 ? -29.541 9.427 53.725 1.00 37.16 176 GLN A N 1
ATOM 1368 C CA . GLN A 1 176 ? -30.498 8.843 54.642 1.00 37.16 176 GLN A CA 1
ATOM 1369 C C . GLN A 1 176 ? -31.145 9.998 55.399 1.00 37.16 176 GLN A C 1
ATOM 1371 O O . GLN A 1 176 ? -30.560 10.602 56.295 1.00 37.16 176 GLN A O 1
ATOM 1376 N N . ARG A 1 177 ? -32.344 10.367 54.951 1.00 37.34 177 ARG A N 1
ATOM 1377 C CA . ARG A 1 177 ? -33.180 11.390 55.567 1.00 37.34 177 ARG A CA 1
ATOM 1378 C C . ARG A 1 177 ? -33.716 10.815 56.877 1.00 37.34 177 ARG A C 1
ATOM 1380 O O . ARG A 1 177 ? -34.791 10.227 56.903 1.00 37.34 177 ARG A O 1
ATOM 1387 N N . THR A 1 178 ? -32.941 10.917 57.951 1.00 35.53 178 THR A N 1
ATOM 1388 C CA . THR A 1 178 ? -33.400 10.587 59.301 1.00 35.53 178 THR A CA 1
ATOM 1389 C C . THR A 1 178 ? -34.211 11.751 59.863 1.00 35.53 178 THR A C 1
ATOM 1391 O O . THR A 1 178 ? -33.711 12.854 60.074 1.00 35.53 178 THR A O 1
ATOM 1394 N N . THR A 1 179 ? -35.497 11.486 60.075 1.00 33.62 179 THR A N 1
ATOM 1395 C CA . THR A 1 179 ? -36.424 12.260 60.911 1.00 33.62 179 THR A CA 1
ATOM 1396 C C . THR A 1 179 ? -35.817 12.480 62.312 1.00 33.62 179 THR A C 1
ATOM 1398 O O . THR A 1 179 ? -35.195 11.552 62.835 1.00 33.62 179 THR A O 1
ATOM 1401 N N . PRO A 1 180 ? -35.950 13.667 62.937 1.00 39.75 180 PRO A N 1
ATOM 1402 C CA . PRO A 1 180 ? -35.235 13.989 64.172 1.00 39.75 180 PRO A CA 1
ATOM 1403 C C . PRO A 1 180 ? -35.930 13.418 65.419 1.00 39.75 180 PRO A C 1
ATOM 1405 O O . PRO A 1 180 ? -37.125 13.627 65.614 1.00 39.75 180 PRO A O 1
ATOM 1408 N N . ALA A 1 181 ? -35.162 12.751 66.287 1.00 33.84 181 ALA A N 1
ATOM 1409 C CA . ALA A 1 181 ? -35.497 12.427 67.681 1.00 33.84 181 ALA A CA 1
ATOM 1410 C C . ALA A 1 181 ? -34.179 12.172 68.469 1.00 33.84 181 ALA A C 1
ATOM 1412 O O . ALA A 1 181 ? -33.156 11.890 67.846 1.00 33.84 181 ALA A O 1
ATOM 1413 N N . PRO A 1 182 ? -34.138 12.354 69.802 1.00 40.31 182 PRO A N 1
ATOM 1414 C CA . PRO A 1 182 ? -33.516 13.505 70.450 1.00 40.31 182 PRO A CA 1
ATOM 1415 C C . PRO A 1 182 ? -32.068 13.295 70.933 1.00 40.31 182 PRO A C 1
ATOM 1417 O O . PRO A 1 182 ? -31.565 12.192 71.129 1.00 40.31 182 PRO A O 1
ATOM 1420 N N . VAL A 1 183 ? -31.417 14.437 71.149 1.00 49.50 183 VAL A N 1
ATOM 1421 C CA . VAL A 1 183 ? -30.014 14.660 71.510 1.00 49.50 183 VAL A CA 1
ATOM 1422 C C . VAL A 1 183 ? -29.757 14.344 72.991 1.00 49.50 183 VAL A C 1
ATOM 1424 O O . VAL A 1 183 ? -29.661 15.268 73.780 1.00 49.50 183 VAL A O 1
ATOM 1427 N N . ILE A 1 184 ? -29.624 13.080 73.402 1.00 44.56 184 ILE A N 1
ATOM 1428 C CA . ILE A 1 184 ? -28.942 12.715 74.666 1.00 44.56 184 ILE A CA 1
ATOM 1429 C C . ILE A 1 184 ? -28.348 11.299 74.524 1.00 44.56 184 ILE A C 1
ATOM 1431 O O . ILE A 1 184 ? -28.992 10.334 74.904 1.00 44.56 184 ILE A O 1
ATOM 1435 N N . ALA A 1 185 ? -27.144 11.149 73.953 1.00 46.12 185 ALA A N 1
ATOM 1436 C CA . ALA A 1 185 ? -26.349 9.903 74.085 1.00 46.12 185 ALA A CA 1
ATOM 1437 C C . ALA A 1 185 ? -24.904 9.986 73.545 1.00 46.12 185 ALA A C 1
ATOM 1439 O O . ALA A 1 185 ? -24.119 9.071 73.765 1.00 46.12 185 ALA A O 1
ATOM 1440 N N . LEU A 1 186 ? -24.511 11.049 72.828 1.00 43.22 186 LEU A N 1
ATOM 1441 C CA . LEU A 1 186 ? -23.259 11.053 72.049 1.00 43.22 186 LEU A CA 1
ATOM 1442 C C . LEU A 1 186 ? -22.100 11.870 72.655 1.00 43.22 186 LEU A C 1
ATOM 1444 O O . LEU A 1 186 ? -21.185 12.264 71.930 1.00 43.22 186 LEU A O 1
ATOM 1448 N N . ARG A 1 187 ? -22.135 12.175 73.962 1.00 43.25 187 ARG A N 1
ATOM 1449 C CA . ARG A 1 187 ? -21.075 12.966 74.622 1.00 43.25 187 ARG A CA 1
ATOM 1450 C C . ARG A 1 187 ? -20.009 12.122 75.323 1.00 43.25 187 ARG A C 1
ATOM 1452 O O . ARG A 1 187 ? -18.905 12.614 75.506 1.00 43.25 187 ARG A O 1
ATOM 1459 N N . GLU A 1 188 ? -20.289 10.863 75.648 1.00 43.75 188 GLU A N 1
ATOM 1460 C CA . GLU A 1 188 ? -19.343 10.035 76.415 1.00 43.75 188 GLU A CA 1
ATOM 1461 C C . GLU A 1 188 ? -18.401 9.200 75.539 1.00 43.75 188 GLU A C 1
ATOM 1463 O O . GLU A 1 188 ? -17.250 8.972 75.897 1.00 43.75 188 GLU A O 1
ATOM 1468 N N . GLN A 1 189 ? -18.829 8.810 74.336 1.00 39.38 189 GLN A N 1
ATOM 1469 C CA . GLN A 1 189 ? -18.044 7.893 73.503 1.00 39.38 189 GLN A CA 1
ATOM 1470 C C . GLN A 1 189 ? -16.919 8.583 72.710 1.00 39.38 189 GLN A C 1
ATOM 1472 O O . GLN A 1 189 ? -15.948 7.941 72.314 1.00 39.38 189 GLN A O 1
ATOM 1477 N N . LYS A 1 190 ? -17.010 9.906 72.499 1.00 41.34 190 LYS A N 1
ATOM 1478 C CA . LYS A 1 190 ? -15.958 10.672 71.811 1.00 41.34 190 LYS A CA 1
ATOM 1479 C C . LYS A 1 190 ? -14.719 10.854 72.691 1.00 41.34 190 LYS A C 1
ATOM 1481 O O . LYS A 1 190 ? -13.612 10.809 72.175 1.00 41.34 190 LYS A O 1
ATOM 1486 N N . THR A 1 191 ? -14.876 11.017 74.000 1.00 42.62 191 THR A N 1
ATOM 1487 C CA . THR A 1 191 ? -13.785 11.415 74.907 1.00 42.62 191 THR A CA 1
ATOM 1488 C C . THR A 1 191 ? -12.764 10.299 75.153 1.00 42.62 191 THR A C 1
ATOM 1490 O O . THR A 1 191 ? -11.590 10.589 75.354 1.00 42.62 191 THR A O 1
ATOM 1493 N N . VAL A 1 192 ? -13.173 9.029 75.054 1.00 47.53 192 VAL A N 1
ATOM 1494 C CA . VAL A 1 192 ? -12.308 7.861 75.319 1.00 47.53 192 VAL A CA 1
ATOM 1495 C C . VAL A 1 192 ? -11.377 7.526 74.142 1.00 47.53 192 VAL A C 1
ATOM 1497 O O . VAL A 1 192 ? -10.283 7.007 74.338 1.00 47.53 192 VAL A O 1
ATOM 1500 N N . VAL A 1 193 ? -11.759 7.857 72.904 1.00 43.97 193 VAL A N 1
ATOM 1501 C CA . VAL A 1 193 ? -10.946 7.529 71.713 1.00 43.97 193 VAL A CA 1
ATOM 1502 C C . VAL A 1 193 ? -9.847 8.571 71.459 1.00 43.97 193 VAL A C 1
ATOM 1504 O O . VAL A 1 193 ? -8.792 8.237 70.919 1.00 43.97 193 VAL A O 1
ATOM 1507 N N . TYR A 1 194 ? -10.047 9.828 71.875 1.00 40.19 194 TYR A N 1
ATOM 1508 C CA . TYR A 1 194 ? -9.037 10.879 71.691 1.00 40.19 194 TYR A CA 1
ATOM 1509 C C . TYR A 1 194 ? -7.891 10.816 72.708 1.00 40.19 194 TYR A C 1
ATOM 1511 O O . TYR A 1 194 ? -6.791 11.253 72.382 1.00 40.19 194 TYR A O 1
ATOM 1519 N N . THR A 1 195 ? -8.095 10.247 73.899 1.00 45.00 195 THR A N 1
ATOM 1520 C CA . THR A 1 195 ? -7.025 10.111 74.904 1.00 45.00 195 THR A CA 1
ATOM 1521 C C . THR A 1 195 ? -6.038 8.989 74.574 1.00 45.00 195 THR A C 1
ATOM 1523 O O . THR A 1 195 ? -4.848 9.147 74.829 1.00 45.00 195 THR A O 1
ATOM 1526 N N . LEU A 1 196 ? -6.478 7.908 73.916 1.00 46.50 196 LEU A N 1
ATOM 1527 C CA . LEU A 1 196 ? -5.591 6.800 73.530 1.00 46.50 196 LEU A CA 1
ATOM 1528 C C . LEU A 1 196 ? -4.649 7.149 72.361 1.00 46.50 196 LEU A C 1
ATOM 1530 O O . LEU A 1 196 ? -3.475 6.798 72.401 1.00 46.50 196 LEU A O 1
ATOM 1534 N N . ARG A 1 197 ? -5.105 7.916 71.356 1.00 43.25 197 ARG A N 1
ATOM 1535 C CA . ARG A 1 197 ? -4.247 8.305 70.212 1.00 43.25 197 ARG A CA 1
ATOM 1536 C C . ARG A 1 197 ? -3.205 9.382 70.522 1.00 43.25 197 ARG A C 1
ATOM 1538 O O . ARG A 1 197 ? -2.248 9.526 69.766 1.00 43.25 197 ARG A O 1
ATOM 1545 N N . VAL A 1 198 ? -3.383 10.160 71.589 1.00 45.47 198 VAL A N 1
ATOM 1546 C CA . VAL A 1 198 ? -2.397 11.180 71.991 1.00 45.47 198 VAL A CA 1
ATOM 1547 C C . VAL A 1 198 ? -1.230 10.544 72.752 1.00 45.47 198 VAL A C 1
ATOM 1549 O O . VAL A 1 198 ? -0.106 11.028 72.641 1.00 45.47 198 VAL A O 1
ATOM 1552 N N . GLN A 1 199 ? -1.455 9.426 73.450 1.00 43.50 199 GLN A N 1
ATOM 1553 C CA . GLN A 1 199 ? -0.397 8.741 74.195 1.00 43.50 199 GLN A CA 1
ATOM 1554 C C . GLN A 1 199 ? 0.528 7.896 73.296 1.00 43.50 199 GLN A C 1
ATOM 1556 O O . GLN A 1 199 ? 1.717 7.781 73.581 1.00 43.50 199 GLN A O 1
ATOM 1561 N N . GLU A 1 200 ? 0.020 7.376 72.174 1.00 48.62 200 GLU A N 1
ATOM 1562 C CA . GLU A 1 200 ? 0.800 6.568 71.218 1.00 48.62 200 GLU A CA 1
ATOM 1563 C C . GLU A 1 200 ? 1.812 7.408 70.406 1.00 48.62 200 GLU A C 1
ATOM 1565 O O . GLU A 1 200 ? 2.880 6.924 70.041 1.00 48.62 200 GLU A O 1
ATOM 1570 N N . ASN A 1 201 ? 1.537 8.703 70.201 1.00 46.31 201 ASN A N 1
ATOM 1571 C CA . ASN A 1 201 ? 2.393 9.604 69.416 1.00 46.31 201 ASN A CA 1
ATOM 1572 C C . ASN A 1 201 ? 3.477 10.344 70.226 1.00 46.31 201 ASN A C 1
ATOM 1574 O O . ASN A 1 201 ? 4.289 11.046 69.627 1.00 46.31 201 ASN A O 1
ATOM 1578 N N . MET A 1 202 ? 3.530 10.200 71.558 1.00 45.84 202 MET A N 1
ATOM 1579 C CA . MET A 1 202 ? 4.601 10.792 72.385 1.00 45.84 202 MET A CA 1
ATOM 1580 C C . MET A 1 202 ? 5.720 9.804 72.761 1.00 45.84 202 MET A C 1
ATOM 1582 O O . MET A 1 202 ? 6.726 10.224 73.321 1.00 45.84 202 MET A O 1
ATOM 1586 N N . ALA A 1 203 ? 5.593 8.513 72.427 1.00 51.59 203 ALA A N 1
ATOM 1587 C CA . ALA A 1 203 ? 6.581 7.484 72.779 1.00 51.59 203 ALA A CA 1
ATOM 1588 C C . ALA A 1 203 ? 7.580 7.130 71.652 1.00 51.59 203 ALA A C 1
ATOM 1590 O O . ALA A 1 203 ? 8.454 6.296 71.863 1.00 51.59 203 ALA A O 1
ATOM 1591 N N . VAL A 1 204 ? 7.485 7.755 70.468 1.00 51.38 204 VAL A N 1
ATOM 1592 C CA . VAL A 1 204 ? 8.340 7.437 69.295 1.00 51.38 204 VAL A CA 1
ATOM 1593 C C . VAL A 1 204 ? 9.393 8.528 69.004 1.00 51.38 204 VAL A C 1
ATOM 1595 O O . VAL A 1 204 ? 10.167 8.428 68.059 1.00 51.38 204 VAL A O 1
ATOM 1598 N N . HIS A 1 205 ? 9.503 9.547 69.862 1.00 44.78 205 HIS A N 1
ATOM 1599 C CA . HIS A 1 205 ? 10.578 10.545 69.819 1.00 44.78 205 HIS A CA 1
ATOM 1600 C C . HIS A 1 205 ? 11.362 10.553 71.136 1.00 44.78 205 HIS A C 1
ATOM 1602 O O . HIS A 1 205 ? 11.231 11.484 71.919 1.00 44.78 205 HIS A O 1
ATOM 1608 N N . CYS A 1 206 ? 12.124 9.482 71.387 1.00 41.16 206 CYS A N 1
ATOM 1609 C CA . CYS A 1 206 ? 13.285 9.436 72.291 1.00 41.16 206 CYS A CA 1
ATOM 1610 C C . CYS A 1 206 ? 13.952 8.046 72.217 1.00 41.16 206 CYS A C 1
ATOM 1612 O O . CYS A 1 206 ? 13.833 7.277 73.163 1.00 41.16 206 CYS A O 1
ATOM 1614 N N . VAL A 1 207 ? 14.612 7.730 71.092 1.00 41.03 207 VAL A N 1
ATOM 1615 C CA . VAL A 1 207 ? 15.909 7.014 70.994 1.00 41.03 207 VAL A CA 1
ATOM 1616 C C . VAL A 1 207 ? 16.561 7.443 69.683 1.00 41.03 207 VAL A C 1
ATOM 1618 O O . VAL A 1 207 ? 15.846 7.419 68.656 1.00 41.03 207 VAL A O 1
#

Organism: Ixodes ricinus (NCBI:txid34613)

Radius of gyration: 33.36 Å; chains: 1; bounding box: 63×37×112 Å

Secondary structure (DSSP, 8-state):
------SSSS---HHHHHHHHHHHHHHHHHHHHHHHHHHHHHHHHHHHH--SS---HHHHHHHHHHHHHHHHHHHHHHHHHHHHHHHHHHHHHT-GGGTHHHHHHHHHHHHHHHHHHHHHHHHHHHTT-HHHHHHHHHHHHHHHHHHHHHHHHHHHHHHTTS-----PPP--------------SSSSHHHHHHHHHHHHTSSSS--

Sequence (207 aa):
MLTHCCPGRCKMTVRTGSRVLSVLNTIVYVGLLAWSVYGLILIKDLPNHLKTHTGSSLQHALMKAWYGLYVTLAVIWAIGCLVSMSFVWGAFTGQRRYILPHLVFKGILHGIEGAIFLLIIVIAASDNSYWLFGLAGVFAFSLALGIYFFVVVLSYYKQLGLPRQTVTPPAPVQVQRTTPAPVIALREQKTVVYTLRVQENMAVHCV

Foldseek 3Di:
DDDDDDPDDPCCDLLNVQLVLLVVQLVVLVVQLVVLVVQLVCLVCVCVVPVDDDDDPVVVVVSVVSNVVSVVSNVLSVVSNVLSVLSNVCSVVVPLVSLVSNLVSLVVVLVVLVVVLVVLVVVCVVVVPVVSVVVSVVSVVVSVVSVVSSVSSVVSSVVSVDDPPPPPDPPPPPPPPDDDDDPDDPPPPVVVVVVVVVVVVVPPPDD